Protein AF-A0A3B1CGM9-F1 (afdb_monomer_lite)

Structure (mmCIF, N/CA/C/O backbone):
data_AF-A0A3B1CGM9-F1
#
_entry.id   AF-A0A3B1CGM9-F1
#
loop_
_atom_site.group_PDB
_atom_site.id
_atom_site.type_symbol
_atom_site.label_atom_id
_atom_site.label_alt_id
_atom_site.label_comp_id
_atom_site.label_asym_id
_atom_site.label_entity_id
_atom_site.label_seq_id
_atom_site.pdbx_PDB_ins_code
_atom_site.Cartn_x
_atom_site.Cartn_y
_atom_site.Cartn_z
_atom_site.occupancy
_atom_site.B_iso_or_equiv
_atom_site.auth_seq_id
_atom_site.auth_comp_id
_atom_site.auth_asym_id
_atom_site.auth_atom_id
_atom_site.pdbx_PDB_model_num
ATOM 1 N N . MET A 1 1 ? -14.986 13.097 40.376 1.00 39.94 1 MET A N 1
ATOM 2 C CA . MET A 1 1 ? -14.841 14.500 39.928 1.00 39.94 1 MET A CA 1
ATOM 3 C C . MET A 1 1 ? -15.181 14.550 38.448 1.00 39.94 1 MET A C 1
ATOM 5 O O . MET A 1 1 ? -14.436 13.990 37.654 1.00 39.94 1 MET A O 1
ATOM 9 N N . LEU A 1 2 ? -16.338 15.115 38.105 1.00 38.97 2 LEU A N 1
ATOM 10 C CA . LEU A 1 2 ? -16.778 15.305 36.721 1.00 38.97 2 LEU A CA 1
ATOM 11 C C . LEU A 1 2 ? -16.022 16.515 36.160 1.00 38.97 2 LEU A C 1
ATOM 13 O O . LEU A 1 2 ? -16.148 17.614 36.690 1.00 38.97 2 LEU A O 1
ATOM 17 N N . PHE A 1 3 ? -15.162 16.298 35.165 1.00 50.16 3 PHE A N 1
ATOM 18 C CA . PHE A 1 3 ? -14.436 17.384 34.511 1.00 50.16 3 PHE A CA 1
ATOM 19 C C . PHE A 1 3 ? -15.267 17.923 33.356 1.00 50.16 3 PHE A C 1
ATOM 21 O O . PHE A 1 3 ? -15.632 17.169 32.459 1.00 50.16 3 PHE A O 1
ATOM 28 N N . ASP A 1 4 ? -15.490 19.231 33.366 1.00 50.16 4 ASP A N 1
ATOM 29 C CA . ASP A 1 4 ? -16.194 19.962 32.319 1.00 50.16 4 ASP A CA 1
ATOM 30 C C . ASP A 1 4 ? -15.537 19.709 30.947 1.00 50.16 4 ASP A C 1
ATOM 32 O O . ASP A 1 4 ? -14.326 19.916 30.762 1.00 50.16 4 ASP A O 1
ATOM 36 N N . SER A 1 5 ? -16.294 19.180 29.986 1.00 54.53 5 SER A N 1
ATOM 37 C CA . SER A 1 5 ? -15.789 18.740 28.674 1.00 54.53 5 SER A CA 1
ATOM 38 C C . SER A 1 5 ? -15.317 19.901 27.789 1.00 54.53 5 SER A C 1
ATOM 40 O O . SER A 1 5 ? -14.530 19.675 26.875 1.00 54.53 5 SER A O 1
ATOM 42 N N . ASN A 1 6 ? -15.693 21.141 28.123 1.00 55.81 6 ASN A N 1
ATOM 43 C CA . ASN A 1 6 ? -15.386 22.344 27.341 1.00 55.81 6 ASN A CA 1
ATOM 44 C C . ASN A 1 6 ? -14.205 23.186 27.863 1.00 55.81 6 ASN A C 1
ATOM 46 O O . ASN A 1 6 ? -13.828 24.173 27.233 1.00 55.81 6 ASN A O 1
ATOM 50 N N . ALA A 1 7 ? -13.589 22.827 28.995 1.00 63.84 7 ALA A N 1
ATOM 51 C CA . ALA A 1 7 ? -12.443 23.574 29.516 1.00 63.84 7 ALA A CA 1
ATOM 52 C C . ALA A 1 7 ? -11.139 23.252 28.745 1.00 63.84 7 ALA A C 1
ATOM 54 O O . ALA A 1 7 ? -10.871 22.073 28.480 1.00 63.84 7 ALA A O 1
ATOM 55 N N . PRO A 1 8 ? -10.281 24.253 28.447 1.00 73.19 8 PRO A N 1
ATOM 56 C CA . PRO A 1 8 ? -9.017 24.040 27.743 1.00 73.19 8 PRO A CA 1
ATOM 57 C C . PRO A 1 8 ? -8.134 23.018 28.471 1.00 73.19 8 PRO A C 1
ATOM 59 O O . PRO A 1 8 ? -8.065 22.975 29.704 1.00 73.19 8 PRO A O 1
ATOM 62 N N . MET A 1 9 ? -7.456 22.161 27.705 1.00 81.19 9 MET A N 1
ATOM 63 C CA . MET A 1 9 ? -6.684 21.057 28.271 1.00 81.19 9 MET A CA 1
ATOM 64 C C . MET A 1 9 ? -5.457 21.571 29.036 1.00 81.19 9 MET A C 1
ATOM 66 O O . MET A 1 9 ? -4.540 22.135 28.447 1.00 81.19 9 MET A O 1
ATOM 70 N N . SER A 1 10 ? -5.435 21.353 30.354 1.00 88.06 10 SER A N 1
ATOM 71 C CA . SER A 1 10 ? -4.303 21.689 31.225 1.00 88.06 10 SER A CA 1
ATOM 72 C C . SER A 1 10 ? -3.369 20.493 31.439 1.00 88.06 10 SER A C 1
ATOM 74 O O . SER A 1 10 ? -3.791 19.337 31.357 1.00 88.06 10 SER A O 1
ATOM 76 N N . LEU A 1 11 ? -2.100 20.749 31.787 1.00 84.88 11 LEU A N 1
ATOM 77 C CA . LEU A 1 11 ? -1.109 19.688 32.029 1.00 84.88 11 LEU A CA 1
ATOM 78 C C . LEU A 1 11 ? -1.530 18.743 33.164 1.00 84.88 11 LEU A C 1
ATOM 80 O O . LEU A 1 11 ? -1.375 17.527 33.051 1.00 84.88 11 LEU A O 1
ATOM 84 N N . LYS A 1 12 ? -2.119 19.296 34.233 1.00 86.25 12 LYS A N 1
ATOM 85 C CA . LYS A 1 12 ? -2.656 18.529 35.366 1.00 86.25 12 LYS A CA 1
ATOM 86 C C . LYS A 1 12 ? -3.798 17.609 34.922 1.00 86.25 12 LYS A C 1
ATOM 88 O O . LYS A 1 12 ? -3.801 16.435 35.282 1.00 86.25 12 LYS A O 1
ATOM 93 N N . ARG A 1 13 ? -4.719 18.111 34.087 1.00 87.25 13 ARG A N 1
ATOM 94 C CA . ARG A 1 13 ? -5.826 17.319 33.524 1.00 87.25 13 ARG A CA 1
ATOM 95 C C . ARG A 1 13 ? -5.310 16.217 32.599 1.00 87.25 13 ARG A C 1
ATOM 97 O O . ARG A 1 13 ? -5.739 15.077 32.727 1.00 87.25 13 ARG A O 1
ATOM 104 N N . ALA A 1 14 ? -4.359 16.528 31.720 1.00 88.12 14 ALA A N 1
ATOM 105 C CA . ALA A 1 14 ? -3.775 15.556 30.800 1.00 88.12 14 ALA A CA 1
ATOM 106 C C . ALA A 1 14 ? -3.059 14.409 31.539 1.00 88.12 14 ALA A C 1
ATOM 108 O O . ALA A 1 14 ? -3.243 13.238 31.208 1.00 88.12 14 ALA A O 1
ATOM 109 N N . ARG A 1 15 ? -2.284 14.737 32.581 1.00 89.00 15 ARG A N 1
ATOM 110 C CA . ARG A 1 15 ? -1.614 13.750 33.443 1.00 89.00 15 ARG A CA 1
ATOM 111 C C . ARG A 1 15 ? -2.608 12.874 34.201 1.00 89.00 15 ARG A C 1
ATOM 113 O O . ARG A 1 15 ? -2.437 11.659 34.238 1.00 89.00 15 ARG A O 1
ATOM 120 N N . HIS A 1 16 ? -3.674 13.473 34.728 1.00 90.06 16 HIS A N 1
ATOM 121 C CA . HIS A 1 16 ? -4.741 12.743 35.408 1.00 90.06 16 HIS A CA 1
ATOM 122 C C . HIS A 1 16 ? -5.480 11.784 34.461 1.00 90.06 16 HIS A C 1
ATOM 124 O O . HIS A 1 16 ? -5.701 10.631 34.816 1.00 90.06 16 HIS A O 1
ATOM 130 N N . LEU A 1 17 ? -5.805 12.220 33.236 1.00 88.75 17 LEU A N 1
ATOM 131 C CA . LEU A 1 17 ? -6.457 11.377 32.221 1.00 88.75 17 LEU A CA 1
ATOM 132 C C . LEU A 1 17 ? -5.625 10.146 31.845 1.00 88.75 17 LEU A C 1
ATOM 134 O O . LEU A 1 17 ? -6.179 9.082 31.586 1.00 88.75 17 LEU A O 1
ATOM 138 N N . LEU A 1 18 ? -4.299 10.283 31.826 1.00 88.75 18 LEU A N 1
ATOM 139 C CA . LEU A 1 18 ? -3.384 9.178 31.549 1.00 88.75 18 LEU A CA 1
ATOM 140 C C . LEU A 1 18 ? -2.912 8.440 32.806 1.00 88.75 18 LEU A C 1
ATOM 142 O O . LEU A 1 18 ? -2.122 7.509 32.674 1.00 88.75 18 LEU A O 1
ATOM 146 N N . ALA A 1 19 ? -3.374 8.824 34.000 1.00 89.44 19 ALA A N 1
ATOM 147 C CA . ALA A 1 19 ? -2.908 8.287 35.279 1.00 89.44 19 ALA A CA 1
ATOM 148 C C . ALA A 1 19 ? -1.368 8.249 35.382 1.00 89.44 19 ALA A C 1
ATOM 150 O O . ALA A 1 19 ? -0.767 7.240 35.753 1.00 89.44 19 ALA A O 1
ATOM 151 N N . VAL A 1 20 ? -0.718 9.349 34.991 1.00 89.62 20 VAL A N 1
ATOM 152 C CA . VAL A 1 20 ? 0.742 9.499 35.031 1.00 89.62 20 VAL A CA 1
ATOM 153 C C . VAL A 1 20 ? 1.144 10.626 35.968 1.00 89.62 20 VAL A C 1
ATOM 155 O O . VAL A 1 20 ? 0.539 11.696 35.970 1.00 89.62 20 VAL A O 1
ATOM 158 N N . ASP A 1 21 ? 2.206 10.399 36.733 1.00 88.00 21 ASP A N 1
ATOM 159 C CA . ASP A 1 21 ? 2.811 11.418 37.586 1.00 88.00 21 ASP A CA 1
ATOM 160 C C . ASP A 1 21 ? 3.655 12.416 36.770 1.00 88.00 21 ASP A C 1
ATOM 162 O O . ASP A 1 21 ? 4.097 12.125 35.653 1.00 88.00 21 ASP A O 1
ATOM 166 N N . GLU A 1 22 ? 3.922 13.586 37.344 1.00 82.81 22 GLU A N 1
ATOM 167 C CA . GLU A 1 22 ? 4.750 14.651 36.782 1.00 82.81 22 GLU A CA 1
ATOM 168 C C . GLU A 1 22 ? 6.139 14.175 36.350 1.00 82.81 22 GLU A C 1
ATOM 170 O O . GLU A 1 22 ? 6.625 14.562 35.281 1.00 82.81 22 GLU A O 1
ATOM 175 N N . LYS A 1 23 ? 6.741 13.282 37.139 1.00 84.56 23 LYS A N 1
ATOM 176 C CA . LYS A 1 23 ? 8.087 12.748 36.903 1.00 84.56 23 LYS A CA 1
ATOM 177 C C . LYS A 1 23 ? 8.109 11.500 36.019 1.00 84.56 23 LYS A C 1
ATOM 179 O O . LYS A 1 23 ? 9.186 10.972 35.754 1.00 84.56 23 LYS A O 1
ATOM 184 N N . SER A 1 24 ? 6.956 11.038 35.533 1.00 84.69 24 SER A N 1
ATOM 185 C CA . SER A 1 24 ? 6.862 9.813 34.730 1.00 84.69 24 SER A CA 1
ATOM 186 C C . SER A 1 24 ? 7.733 9.885 33.482 1.00 84.69 24 SER A C 1
ATOM 188 O O . SER A 1 24 ? 7.704 10.882 32.755 1.00 84.69 24 SER A O 1
ATOM 190 N N . ASP A 1 25 ? 8.469 8.816 33.187 1.00 86.56 25 ASP A N 1
ATOM 191 C CA . ASP A 1 25 ? 9.251 8.723 31.957 1.00 86.56 25 ASP A CA 1
ATOM 192 C C . ASP A 1 25 ? 8.346 8.627 30.711 1.00 86.56 25 ASP A C 1
ATOM 194 O O . ASP A 1 25 ? 7.179 8.239 30.777 1.00 86.56 25 ASP A O 1
ATOM 198 N N . ILE A 1 26 ? 8.878 9.003 29.548 1.00 81.50 26 ILE A N 1
ATOM 199 C CA . ILE A 1 26 ? 8.177 8.979 28.260 1.00 81.50 26 ILE A CA 1
ATOM 200 C C . ILE A 1 26 ? 7.655 7.577 27.943 1.00 81.50 26 ILE A C 1
ATOM 202 O O . ILE A 1 26 ? 6.556 7.444 27.399 1.00 81.50 26 ILE A O 1
ATOM 206 N N . ASP A 1 27 ? 8.412 6.534 28.274 1.00 76.38 27 ASP A N 1
ATOM 207 C CA . ASP A 1 27 ? 7.991 5.165 27.994 1.00 76.38 27 ASP A CA 1
ATOM 208 C C . ASP A 1 27 ? 6.846 4.718 28.908 1.00 76.38 27 ASP A C 1
ATOM 210 O O . ASP A 1 27 ? 5.905 4.081 28.428 1.00 76.38 27 ASP A O 1
ATOM 214 N N . PHE A 1 28 ? 6.828 5.179 30.162 1.00 85.44 28 PHE A N 1
ATOM 215 C CA . PHE A 1 28 ? 5.681 5.005 31.053 1.00 85.44 28 PHE A CA 1
ATOM 216 C C . PHE A 1 28 ? 4.446 5.756 30.532 1.00 85.44 28 PHE A C 1
ATOM 218 O O . PHE A 1 28 ? 3.362 5.185 30.448 1.00 85.44 28 PHE A O 1
ATOM 225 N N . ILE A 1 29 ? 4.614 6.997 30.059 1.00 83.62 29 ILE A N 1
ATOM 226 C CA . ILE A 1 29 ? 3.523 7.788 29.464 1.00 83.62 29 ILE A CA 1
ATOM 227 C C . ILE A 1 29 ? 2.927 7.084 28.237 1.00 83.62 29 ILE A C 1
ATOM 229 O O . ILE A 1 29 ? 1.706 7.005 28.093 1.00 83.62 29 ILE A O 1
ATOM 233 N N . LYS A 1 30 ? 3.768 6.520 27.362 1.00 85.56 30 LYS A N 1
ATOM 234 C CA . LYS A 1 30 ? 3.309 5.713 26.219 1.00 85.56 30 LYS A CA 1
ATOM 235 C C . LYS A 1 30 ? 2.575 4.455 26.666 1.00 85.56 30 LYS A C 1
ATOM 237 O O . LYS A 1 30 ? 1.592 4.077 26.032 1.00 85.56 30 LYS A O 1
ATOM 242 N N . GLN A 1 31 ? 3.066 3.779 27.702 1.00 81.00 31 GLN A N 1
ATOM 243 C CA . GLN A 1 31 ? 2.444 2.564 28.213 1.00 81.00 31 GLN A CA 1
ATOM 244 C C . GLN A 1 31 ? 1.056 2.857 28.786 1.00 81.00 31 GLN A C 1
ATOM 246 O O . GLN A 1 31 ? 0.103 2.160 28.435 1.00 81.00 31 GLN A O 1
ATOM 251 N N . SER A 1 32 ? 0.921 3.912 29.589 1.00 88.31 32 SER A N 1
ATOM 252 C CA . SER A 1 32 ? -0.367 4.343 30.133 1.00 88.31 32 SER A CA 1
ATOM 253 C C . SER A 1 32 ? -1.334 4.786 29.039 1.00 88.31 32 SER A C 1
ATOM 255 O O . SER A 1 32 ? -2.484 4.353 29.039 1.00 88.31 32 SER A O 1
ATOM 257 N N . TYR A 1 33 ? -0.855 5.528 28.033 1.00 90.69 33 TYR A N 1
ATOM 258 C CA . TYR A 1 33 ? -1.647 5.844 26.843 1.00 90.69 33 TYR A CA 1
ATOM 259 C C . TYR A 1 33 ? -2.158 4.583 26.142 1.00 90.69 33 TYR A C 1
ATOM 261 O O . TYR A 1 33 ? -3.346 4.487 25.871 1.00 90.69 33 TYR A O 1
ATOM 269 N N . ARG A 1 34 ? -1.306 3.580 25.894 1.00 86.75 34 ARG A N 1
ATOM 270 C CA . ARG A 1 34 ? -1.734 2.328 25.241 1.00 86.75 34 ARG A CA 1
ATOM 271 C C . ARG A 1 34 ? -2.781 1.574 26.058 1.00 86.75 34 ARG A C 1
ATOM 273 O O . ARG A 1 34 ? -3.695 1.001 25.473 1.00 86.75 34 ARG A O 1
ATOM 280 N N . ARG A 1 35 ? -2.651 1.563 27.390 1.00 84.88 35 ARG A N 1
ATOM 281 C CA . ARG A 1 35 ? -3.635 0.943 28.292 1.00 84.88 35 ARG A CA 1
ATOM 282 C C . ARG A 1 35 ? -4.983 1.659 28.209 1.00 84.88 35 ARG A C 1
ATOM 284 O O . ARG A 1 35 ? -5.990 1.001 27.978 1.00 84.88 35 ARG A O 1
ATOM 291 N N . ALA A 1 36 ? -4.983 2.986 28.322 1.00 85.50 36 ALA A N 1
ATOM 292 C CA . ALA A 1 36 ? -6.194 3.797 28.250 1.00 85.50 36 ALA A CA 1
ATOM 293 C C . ALA A 1 36 ? -6.838 3.737 26.852 1.00 85.50 36 ALA A C 1
ATOM 295 O O . ALA A 1 36 ? -8.027 3.471 26.725 1.00 85.50 36 ALA A O 1
ATOM 296 N N . ALA A 1 37 ? -6.041 3.866 25.791 1.00 86.38 37 ALA A N 1
ATOM 297 C CA . ALA A 1 37 ? -6.500 3.774 24.409 1.00 86.38 37 ALA A CA 1
ATOM 298 C C . ALA A 1 37 ? -7.134 2.416 24.092 1.00 86.38 37 ALA A C 1
ATOM 300 O O . ALA A 1 37 ? -8.099 2.377 23.346 1.00 86.38 37 ALA A O 1
ATOM 301 N N . LYS A 1 38 ? -6.628 1.313 24.663 1.00 82.94 38 LYS A N 1
ATOM 302 C CA . LYS A 1 38 ? -7.235 -0.018 24.508 1.00 82.94 38 LYS A CA 1
ATOM 303 C C . LYS A 1 38 ? -8.582 -0.131 25.230 1.00 82.94 38 LYS A C 1
ATOM 305 O O . LYS A 1 38 ? -9.453 -0.842 24.745 1.00 82.94 38 LYS A O 1
ATOM 310 N N . LEU A 1 39 ? -8.727 0.532 26.377 1.00 81.31 39 LEU A N 1
ATOM 311 C CA . LEU A 1 39 ? -9.930 0.466 27.207 1.00 81.31 39 LEU A CA 1
ATOM 312 C C . LEU A 1 39 ? -11.097 1.245 26.591 1.00 81.31 39 LEU A C 1
ATOM 314 O O . LEU A 1 39 ? -12.205 0.726 26.537 1.00 81.31 39 LEU A O 1
ATOM 318 N N . TYR A 1 40 ? -10.817 2.454 26.102 1.00 84.44 40 TYR A N 1
ATOM 319 C CA . TYR A 1 40 ? -11.825 3.375 25.572 1.00 84.44 40 TYR A CA 1
ATOM 320 C C . TYR A 1 40 ? -11.885 3.393 24.040 1.00 84.44 40 TYR A C 1
ATOM 322 O O . TYR A 1 40 ? -12.555 4.248 23.472 1.00 84.44 40 TYR A O 1
ATOM 330 N N . HIS A 1 41 ? -11.171 2.493 23.349 1.00 83.50 41 HIS A N 1
ATOM 331 C CA . HIS A 1 41 ? -11.193 2.448 21.883 1.00 83.50 41 HIS A CA 1
ATOM 332 C C . HIS A 1 41 ? -12.644 2.328 21.384 1.00 83.50 41 HIS A C 1
ATOM 334 O O . HIS A 1 41 ? -13.373 1.494 21.926 1.00 83.50 41 HIS A O 1
ATOM 340 N N . PRO A 1 42 ? -13.050 3.056 20.326 1.00 77.88 42 PRO A N 1
ATOM 341 C CA . PRO A 1 42 ? -14.405 2.956 19.766 1.00 77.88 42 PRO A CA 1
ATOM 342 C C . PRO A 1 42 ? -14.776 1.536 19.297 1.00 77.88 42 PRO A C 1
ATOM 344 O O . PRO A 1 42 ? -15.944 1.189 19.192 1.00 77.88 42 PRO A O 1
ATOM 347 N N . ASP A 1 43 ? -13.765 0.697 19.056 1.00 73.44 43 ASP A N 1
ATOM 348 C CA . ASP A 1 43 ? -13.918 -0.711 18.662 1.00 73.44 43 ASP A CA 1
ATOM 349 C C . ASP A 1 43 ? -13.527 -1.700 19.784 1.00 73.44 43 ASP A C 1
ATOM 351 O O . ASP A 1 43 ? -13.192 -2.857 19.511 1.00 73.44 43 ASP A O 1
ATOM 355 N N . ALA A 1 44 ? -13.463 -1.254 21.044 1.00 76.00 44 ALA A N 1
ATOM 356 C CA . ALA A 1 44 ? -13.089 -2.121 22.158 1.00 76.00 44 ALA A CA 1
ATOM 357 C C . ALA A 1 44 ? -14.208 -3.145 22.455 1.00 76.00 44 ALA A C 1
ATOM 359 O O . ALA A 1 44 ? -15.352 -2.754 22.683 1.00 76.00 44 ALA A O 1
ATOM 360 N N . PRO A 1 45 ? -13.897 -4.454 22.547 1.00 59.84 45 PRO A N 1
ATOM 361 C CA . PRO A 1 45 ? -14.894 -5.495 22.824 1.00 59.84 45 PRO A CA 1
ATOM 362 C C . PRO A 1 45 ? -15.426 -5.465 24.269 1.00 59.84 45 PRO A C 1
ATOM 364 O O . PRO A 1 45 ? -16.338 -6.209 24.604 1.00 59.84 45 PRO A O 1
ATOM 367 N N . SER A 1 46 ? -14.851 -4.631 25.140 1.00 59.78 46 SER A N 1
ATOM 368 C CA . SER A 1 46 ? -15.141 -4.566 26.576 1.00 59.78 46 SER A CA 1
ATOM 369 C C . SER A 1 46 ? -16.386 -3.751 26.948 1.00 59.78 46 SER A C 1
ATOM 371 O O . SER A 1 46 ? -16.624 -3.557 28.135 1.00 59.78 46 SER A O 1
ATOM 373 N N . GLY A 1 47 ? -17.150 -3.222 25.983 1.00 57.28 47 GLY A N 1
ATOM 374 C CA . GLY A 1 47 ? -18.375 -2.443 26.248 1.00 57.28 47 GLY A CA 1
ATOM 375 C C . GLY A 1 47 ? -18.153 -1.068 26.903 1.00 57.28 47 GLY A C 1
ATOM 376 O O . GLY A 1 47 ? -19.099 -0.312 27.068 1.00 57.28 47 GLY A O 1
ATOM 377 N N . LEU A 1 48 ? -16.902 -0.719 27.221 1.00 60.56 48 LEU A N 1
ATOM 378 C CA . LEU A 1 48 ? -16.450 0.584 27.735 1.00 60.56 48 LEU A CA 1
ATOM 379 C C . LEU A 1 48 ? -15.993 1.529 26.606 1.00 60.56 48 LEU A C 1
ATOM 381 O O . LEU A 1 48 ? -15.188 2.433 26.826 1.00 60.56 48 LEU A O 1
ATOM 385 N N . SER A 1 49 ? -16.463 1.275 25.382 1.00 70.00 49 SER A N 1
ATOM 386 C CA . SER A 1 49 ? -16.181 2.104 24.213 1.00 70.00 49 SER A CA 1
ATOM 387 C C . SER A 1 49 ? -16.792 3.488 24.417 1.00 70.00 49 SER A C 1
ATOM 389 O O . SER A 1 49 ? -18.011 3.643 24.377 1.00 70.00 49 SER A O 1
ATOM 391 N N . ASP A 1 50 ? -15.934 4.487 24.592 1.00 79.62 50 ASP A N 1
ATOM 392 C CA . ASP A 1 50 ? -16.314 5.888 24.727 1.00 79.62 50 ASP A CA 1
ATOM 393 C C . ASP A 1 50 ? -15.436 6.716 23.768 1.00 79.62 50 ASP A C 1
ATOM 395 O O . ASP A 1 50 ? -14.274 7.012 24.080 1.00 79.62 50 ASP A O 1
ATOM 399 N N . PRO A 1 51 ? -15.954 7.051 22.569 1.00 76.81 51 PRO A N 1
ATOM 400 C CA . PRO A 1 51 ? -15.222 7.813 21.559 1.00 76.81 51 PRO A CA 1
ATOM 401 C C . PRO A 1 51 ? -14.750 9.186 22.055 1.00 76.81 51 PRO A C 1
ATOM 403 O O . PRO A 1 51 ? -13.665 9.639 21.676 1.00 76.81 51 PRO A O 1
ATOM 406 N N . ASP A 1 52 ? -15.524 9.836 22.925 1.00 81.31 52 ASP A N 1
ATOM 407 C CA . ASP A 1 52 ? -15.186 11.150 23.468 1.00 81.31 52 ASP A CA 1
ATOM 408 C C . ASP A 1 52 ? -14.046 11.027 24.477 1.00 81.31 52 ASP A C 1
ATOM 410 O O . ASP A 1 52 ? -13.068 11.783 24.437 1.00 81.31 52 ASP A O 1
ATOM 414 N N . MET A 1 53 ? -14.097 10.005 25.332 1.00 83.50 53 MET A N 1
ATOM 415 C CA . MET A 1 53 ? -13.006 9.696 26.251 1.00 83.50 53 MET A CA 1
ATOM 416 C C . MET A 1 53 ? -11.731 9.284 25.508 1.00 83.50 53 MET A C 1
ATOM 418 O O . MET A 1 53 ? -10.631 9.705 25.882 1.00 83.50 53 MET A O 1
ATOM 422 N N . PHE A 1 54 ? -11.852 8.536 24.410 1.00 86.38 54 PHE A N 1
ATOM 423 C CA . PHE A 1 54 ? -10.721 8.208 23.545 1.00 86.38 54 PHE A CA 1
ATOM 424 C C . PHE A 1 54 ? -10.057 9.466 22.971 1.00 86.38 54 PHE A C 1
ATOM 426 O O . PHE A 1 54 ? -8.836 9.625 23.066 1.00 86.38 54 PHE A O 1
ATOM 433 N N . ASN A 1 55 ? -10.849 10.402 22.445 1.00 83.06 55 ASN A N 1
ATOM 434 C CA . ASN A 1 55 ? -10.343 11.678 21.941 1.00 83.06 55 ASN A CA 1
ATOM 435 C C . ASN A 1 55 ? -9.664 12.501 23.048 1.00 83.06 55 ASN A C 1
ATOM 437 O O . ASN A 1 55 ? -8.590 13.074 22.827 1.00 83.06 55 ASN A O 1
ATOM 441 N N . ASN A 1 56 ? -10.218 12.498 24.262 1.00 85.50 56 ASN A N 1
ATOM 442 C CA . ASN A 1 56 ? -9.610 13.143 25.426 1.00 85.50 56 ASN A CA 1
ATOM 443 C C . ASN A 1 56 ? -8.249 12.526 25.790 1.00 85.50 56 ASN A C 1
ATOM 445 O O . ASN A 1 56 ? -7.296 13.256 26.071 1.00 85.50 56 ASN A O 1
ATOM 449 N N . ILE A 1 57 ? -8.121 11.199 25.722 1.00 87.81 57 ILE A N 1
ATOM 450 C CA . ILE A 1 57 ? -6.872 10.462 25.973 1.00 87.81 57 ILE A CA 1
ATOM 451 C C . ILE A 1 57 ? -5.807 10.785 24.920 1.00 87.81 57 ILE A C 1
ATOM 453 O O . ILE A 1 57 ? -4.647 11.033 25.263 1.00 87.81 57 ILE A O 1
ATOM 457 N N . VAL A 1 58 ? -6.189 10.819 23.641 1.00 86.94 58 VAL A N 1
ATOM 458 C CA . VAL A 1 58 ? -5.289 11.190 22.536 1.00 86.94 58 VAL A CA 1
ATOM 459 C C . VAL A 1 58 ? -4.812 12.635 22.694 1.00 86.94 58 VAL A C 1
ATOM 461 O O . VAL A 1 58 ? -3.616 12.917 22.564 1.00 86.94 58 VAL A O 1
ATOM 464 N N . THR A 1 59 ? -5.724 13.548 23.027 1.00 85.12 59 THR A N 1
ATOM 465 C CA . THR A 1 59 ? -5.404 14.965 23.245 1.00 85.12 59 THR A CA 1
ATOM 466 C C . THR A 1 59 ? -4.457 15.133 24.435 1.00 85.12 59 THR A C 1
ATOM 468 O O . THR A 1 59 ? -3.432 15.806 24.309 1.00 85.12 59 THR A O 1
ATOM 471 N N . ALA A 1 60 ? -4.718 14.437 25.546 1.00 87.69 60 ALA A N 1
ATOM 472 C CA . ALA A 1 60 ? -3.873 14.448 26.737 1.00 87.69 60 ALA A CA 1
ATOM 473 C C . ALA A 1 60 ? -2.450 13.952 26.446 1.00 87.69 60 ALA A C 1
ATOM 475 O O . ALA A 1 60 ? -1.470 14.588 26.840 1.00 87.69 60 ALA A O 1
ATOM 476 N N . TYR A 1 61 ? -2.322 12.853 25.702 1.00 88.69 61 TYR A N 1
ATOM 477 C CA . TYR A 1 61 ? -1.025 12.304 25.309 1.00 88.69 61 TYR A CA 1
ATOM 478 C C . TYR A 1 61 ? -0.201 13.297 24.483 1.00 88.69 61 TYR A C 1
ATOM 480 O O . TYR A 1 61 ? 0.967 13.559 24.790 1.00 88.69 61 TYR A O 1
ATOM 488 N N . ASN A 1 62 ? -0.820 13.897 23.465 1.00 87.44 62 ASN A N 1
ATOM 489 C CA . ASN A 1 62 ? -0.161 14.880 22.610 1.00 87.44 62 ASN A CA 1
ATOM 490 C C . ASN A 1 62 ? 0.241 16.137 23.390 1.00 87.44 62 ASN A C 1
ATOM 492 O O . ASN A 1 62 ? 1.335 16.666 23.175 1.00 87.44 62 ASN A O 1
ATOM 496 N N . PHE A 1 63 ? -0.604 16.581 24.323 1.00 88.44 63 PHE A N 1
ATOM 497 C CA . PHE A 1 63 ? -0.334 17.727 25.184 1.00 88.44 63 PHE A CA 1
ATOM 498 C C . PHE A 1 63 ? 0.899 17.496 26.073 1.00 88.44 63 PHE A C 1
ATOM 500 O O . PHE A 1 63 ? 1.823 18.310 26.060 1.00 88.44 63 PHE A O 1
ATOM 507 N N . ILE A 1 64 ? 0.985 16.349 26.763 1.00 86.81 64 ILE A N 1
ATOM 508 C CA . ILE A 1 64 ? 2.142 16.008 27.615 1.00 86.81 64 ILE A CA 1
ATOM 509 C C . ILE A 1 64 ? 3.434 15.913 26.796 1.00 86.81 64 ILE A C 1
ATOM 511 O O . ILE A 1 64 ? 4.484 16.391 27.230 1.00 86.81 64 ILE A O 1
ATOM 515 N N . LEU A 1 65 ? 3.382 15.307 25.605 1.00 85.19 65 LEU A N 1
ATOM 516 C CA . LEU A 1 65 ? 4.556 15.217 24.735 1.00 85.19 65 LEU A CA 1
ATOM 517 C C . LEU A 1 65 ? 5.021 16.583 24.233 1.00 85.19 65 LEU A C 1
ATOM 519 O O . LEU A 1 65 ? 6.225 16.784 24.067 1.00 85.19 65 LEU A O 1
ATOM 523 N N . LYS A 1 66 ? 4.088 17.498 23.955 1.00 83.62 66 LYS A N 1
ATOM 524 C CA . LYS A 1 66 ? 4.408 18.864 23.542 1.00 83.62 66 LYS A CA 1
ATOM 525 C C . LYS A 1 66 ? 5.064 19.621 24.694 1.00 83.62 66 LYS A C 1
ATOM 527 O O . LYS A 1 66 ? 6.158 20.131 24.503 1.00 83.62 66 LYS A O 1
ATOM 532 N N . GLU A 1 67 ? 4.479 19.591 25.889 1.00 82.44 67 GLU A N 1
ATOM 533 C CA . GLU A 1 67 ? 5.041 20.234 27.086 1.00 82.44 67 GLU A CA 1
ATOM 534 C C . GLU A 1 67 ? 6.441 19.718 27.435 1.00 82.44 67 GLU A C 1
ATOM 536 O O . GLU A 1 67 ? 7.364 20.506 27.629 1.00 82.44 67 GLU A O 1
ATOM 541 N N . LYS A 1 68 ? 6.671 18.398 27.396 1.00 76.44 68 LYS A N 1
ATOM 542 C CA . LYS A 1 68 ? 8.018 17.840 27.618 1.00 76.44 68 LYS A CA 1
ATOM 543 C C . LYS A 1 68 ? 9.044 18.250 26.556 1.00 76.44 68 LYS A C 1
ATOM 545 O O . LYS A 1 68 ? 10.238 18.259 26.846 1.00 76.44 68 LYS A O 1
ATOM 550 N N . LYS A 1 69 ? 8.608 18.569 25.333 1.00 72.75 69 LYS A N 1
ATOM 551 C CA . LYS A 1 69 ? 9.481 19.106 24.276 1.00 72.75 69 LYS A CA 1
ATOM 552 C C . LYS A 1 69 ? 9.750 20.602 24.460 1.00 72.75 69 LYS A C 1
ATOM 554 O O . LYS A 1 69 ? 10.848 21.041 24.134 1.00 72.75 69 LYS A O 1
ATOM 559 N N . SER A 1 70 ? 8.780 21.356 24.977 1.00 66.50 70 SER A N 1
ATOM 560 C CA . SER A 1 70 ? 8.871 22.802 25.225 1.00 66.50 70 SER A CA 1
ATOM 561 C C . SER A 1 70 ? 9.653 23.148 26.501 1.00 66.50 70 SER A C 1
ATOM 563 O O . SER A 1 70 ? 10.372 24.141 26.528 1.00 66.50 70 SER A O 1
ATOM 565 N N . GLY A 1 71 ? 9.558 22.322 27.548 1.00 56.19 71 GLY A N 1
ATOM 566 C CA . GLY A 1 71 ? 10.104 22.574 28.890 1.00 56.19 71 GLY A CA 1
ATOM 567 C C . GLY A 1 71 ? 11.610 22.345 29.078 1.00 56.19 71 GLY A C 1
ATOM 568 O O . GLY A 1 71 ? 12.033 21.986 30.172 1.00 56.19 71 GLY A O 1
ATOM 569 N N . GLY A 1 72 ? 12.435 22.488 28.034 1.00 45.31 72 GLY A N 1
ATOM 570 C CA . GLY A 1 72 ? 13.906 22.549 28.140 1.00 45.31 72 GLY A CA 1
ATOM 571 C C . GLY A 1 72 ? 14.654 21.278 28.589 1.00 45.31 72 GLY A C 1
ATOM 572 O O . GLY A 1 72 ? 15.864 21.183 28.392 1.00 45.31 72 GLY A O 1
ATOM 573 N N . ALA A 1 73 ? 13.975 20.254 29.108 1.00 41.16 73 ALA A N 1
ATOM 574 C CA . ALA A 1 73 ? 14.590 19.045 29.667 1.00 41.16 73 ALA A CA 1
ATOM 575 C C . ALA A 1 73 ? 14.881 17.935 28.631 1.00 41.16 73 ALA A C 1
ATOM 577 O O . ALA A 1 73 ? 14.914 16.752 28.967 1.00 41.16 73 ALA A O 1
ATOM 578 N N . LEU A 1 74 ? 15.091 18.298 27.359 1.00 43.19 74 LEU A N 1
ATOM 579 C CA . LEU A 1 74 ? 15.467 17.357 26.294 1.00 43.19 74 LEU A CA 1
ATOM 580 C C . LEU A 1 74 ? 16.666 17.821 25.448 1.00 43.19 74 LEU A C 1
ATOM 582 O O . LEU A 1 74 ? 16.871 17.329 24.339 1.00 43.19 74 LEU A O 1
ATOM 586 N N . SER A 1 75 ? 17.520 18.699 25.992 1.00 35.88 75 SER A N 1
ATOM 587 C CA . SER A 1 75 ? 18.885 18.904 25.471 1.00 35.88 75 SER A CA 1
ATOM 588 C C . SER A 1 75 ? 19.825 17.723 25.786 1.00 35.88 75 SER A C 1
ATOM 590 O O . SER A 1 75 ? 20.881 17.585 25.172 1.00 35.88 75 SER A O 1
ATOM 592 N N . SER A 1 76 ? 19.416 16.805 26.670 1.00 38.44 76 SER A N 1
ATOM 593 C CA . SER A 1 76 ? 20.186 15.629 27.099 1.00 38.44 76 SER A CA 1
ATOM 594 C C . SER A 1 76 ? 19.897 14.342 26.307 1.00 38.44 76 SER A C 1
ATOM 596 O O . SER A 1 76 ? 20.607 13.353 26.463 1.00 38.44 76 SER A O 1
ATOM 598 N N . PHE A 1 77 ? 18.942 14.333 25.369 1.00 39.25 77 PHE A N 1
ATOM 599 C CA . PHE A 1 77 ? 18.645 13.137 24.556 1.00 39.25 77 PHE A CA 1
ATOM 600 C C . PHE A 1 77 ? 19.552 12.961 23.324 1.00 39.25 77 PHE A C 1
ATOM 602 O O . PHE A 1 77 ? 19.392 12.008 22.558 1.00 39.25 77 PHE A O 1
ATOM 609 N N . ARG A 1 78 ? 20.551 13.839 23.142 1.00 36.03 78 ARG A N 1
ATOM 610 C CA . ARG A 1 78 ? 21.603 13.680 22.120 1.00 36.03 78 ARG A CA 1
ATOM 611 C C . ARG A 1 78 ? 22.917 13.094 22.661 1.00 36.03 78 ARG A C 1
ATOM 613 O O . ARG A 1 78 ? 23.814 12.842 21.863 1.00 36.03 78 ARG A O 1
ATOM 620 N N . SER A 1 79 ? 23.029 12.810 23.965 1.00 34.16 79 SER A N 1
ATOM 621 C CA . SER A 1 79 ? 24.254 12.271 24.589 1.00 34.16 79 SER A CA 1
ATOM 622 C C . SER A 1 79 ? 24.191 10.786 24.996 1.00 34.16 79 SER A C 1
ATOM 624 O O . SER A 1 79 ? 25.220 10.221 25.354 1.00 34.16 79 SER A O 1
ATOM 626 N N . GLY A 1 80 ? 23.043 10.106 24.869 1.00 31.52 80 GLY A N 1
ATOM 627 C CA . GLY A 1 80 ? 22.878 8.704 25.307 1.00 31.52 80 GLY A CA 1
ATOM 628 C C . GLY A 1 80 ? 23.155 7.605 24.266 1.00 31.52 80 GLY A C 1
ATOM 629 O O . GLY A 1 80 ? 23.420 6.470 24.640 1.00 31.52 80 GLY A O 1
ATOM 630 N N . LEU A 1 81 ? 23.148 7.913 22.961 1.00 37.44 81 LEU A N 1
ATOM 631 C CA . LEU A 1 81 ? 23.421 6.935 21.883 1.00 37.44 81 LEU A CA 1
ATOM 632 C C . LEU A 1 81 ? 24.824 7.071 21.256 1.00 37.44 81 LEU A C 1
ATOM 634 O O . LEU A 1 81 ? 25.126 6.441 20.243 1.00 37.44 81 LEU A O 1
ATOM 638 N N . ALA A 1 82 ? 25.695 7.876 21.869 1.00 34.22 82 ALA A N 1
ATOM 639 C CA . ALA A 1 82 ? 27.038 8.201 21.385 1.00 34.22 82 ALA A CA 1
ATOM 640 C C . ALA A 1 82 ? 28.162 7.707 22.319 1.00 34.22 82 ALA A C 1
ATOM 642 O O . ALA A 1 82 ? 29.217 8.330 22.389 1.00 34.22 82 ALA A O 1
ATOM 643 N N . ARG A 1 83 ? 27.970 6.580 23.023 1.00 34.91 83 ARG A N 1
ATOM 644 C CA . ARG A 1 83 ? 29.002 5.985 23.900 1.00 34.91 83 ARG A CA 1
ATOM 645 C C . ARG A 1 83 ? 29.623 4.679 23.393 1.00 34.91 83 ARG A C 1
ATOM 647 O O . ARG A 1 83 ? 30.216 3.963 24.180 1.00 34.91 83 ARG A O 1
ATOM 654 N N . ASN A 1 84 ? 29.539 4.397 22.087 1.00 35.97 84 ASN A N 1
ATOM 655 C CA . ASN A 1 84 ? 30.274 3.283 21.458 1.00 35.97 84 ASN A CA 1
ATOM 656 C C . ASN A 1 84 ? 30.836 3.586 20.055 1.00 35.97 84 ASN A C 1
ATOM 658 O O . ASN A 1 84 ? 30.949 2.698 19.215 1.00 35.97 84 ASN A O 1
ATOM 662 N N . ARG A 1 85 ? 31.215 4.842 19.781 1.00 35.91 85 ARG A N 1
ATOM 663 C CA . ARG A 1 85 ? 32.106 5.182 18.655 1.00 35.91 85 ARG A CA 1
ATOM 664 C C . ARG A 1 85 ? 33.009 6.355 19.021 1.00 35.91 85 ARG A C 1
ATOM 666 O O . ARG A 1 85 ? 32.755 7.497 18.650 1.00 35.91 85 ARG A O 1
ATOM 673 N N . SER A 1 86 ? 34.081 6.067 19.748 1.00 30.08 86 SER A N 1
ATOM 674 C CA . SER A 1 86 ? 35.245 6.943 19.776 1.00 30.08 86 SER A CA 1
ATOM 675 C C . SER A 1 86 ? 35.998 6.793 18.450 1.00 30.08 86 SER A C 1
ATOM 677 O O . SER A 1 86 ? 36.532 5.734 18.137 1.00 30.08 86 SER A O 1
ATOM 679 N N . LYS A 1 87 ? 35.994 7.858 17.644 1.00 32.62 87 LYS A N 1
ATOM 680 C CA . LYS A 1 87 ? 37.175 8.499 17.028 1.00 32.62 87 LYS A CA 1
ATOM 681 C C . LYS A 1 87 ? 36.760 9.341 15.811 1.00 32.62 87 LYS A C 1
ATOM 683 O O . LYS A 1 87 ? 36.067 8.869 14.918 1.00 32.62 87 LYS A O 1
ATOM 688 N N . LYS A 1 88 ? 37.299 10.567 15.802 1.00 33.94 88 LYS A N 1
ATOM 689 C CA . LYS A 1 88 ? 37.341 11.590 14.734 1.00 33.94 88 LYS A CA 1
ATOM 690 C C . LYS A 1 88 ? 36.125 12.514 14.564 1.00 33.94 88 LYS A C 1
ATOM 692 O O . LYS A 1 88 ? 35.370 12.478 13.605 1.00 33.94 88 LYS A O 1
ATOM 697 N N . GLN A 1 89 ? 36.024 13.394 15.557 1.00 30.92 89 GLN A N 1
ATOM 698 C CA . GLN A 1 89 ? 35.935 14.860 15.454 1.00 30.92 89 GLN A CA 1
ATOM 699 C C . GLN A 1 89 ? 36.333 15.486 14.094 1.00 30.92 89 GLN A C 1
ATOM 701 O O . GLN A 1 89 ? 37.451 15.257 13.646 1.00 30.92 89 GLN A O 1
ATOM 706 N N . THR A 1 90 ? 35.470 16.363 13.558 1.00 30.00 90 THR A N 1
ATOM 707 C CA . THR A 1 90 ? 35.722 17.777 13.149 1.00 30.00 90 THR A CA 1
ATOM 708 C C . THR A 1 90 ? 34.373 18.390 12.717 1.00 30.00 90 THR A C 1
ATOM 710 O O . THR A 1 90 ? 33.697 17.861 11.849 1.00 30.00 90 THR A O 1
ATOM 713 N N . LYS A 1 91 ? 33.756 19.261 13.529 1.00 28.77 91 LYS A N 1
ATOM 714 C CA . LYS A 1 91 ? 33.852 20.740 13.612 1.00 28.77 91 LYS A CA 1
ATOM 715 C C . LYS A 1 91 ? 33.171 21.519 12.461 1.00 28.77 91 LYS A C 1
ATOM 717 O O . LYS A 1 91 ? 33.560 21.380 11.311 1.00 28.77 91 LYS A O 1
ATOM 722 N N . ARG A 1 92 ? 32.312 22.462 12.904 1.00 28.45 92 ARG A N 1
ATOM 723 C CA . ARG A 1 92 ? 31.663 23.630 12.249 1.00 28.45 92 ARG A CA 1
ATOM 724 C C . ARG A 1 92 ? 30.324 23.380 11.543 1.00 28.45 92 ARG A C 1
ATOM 726 O O . ARG A 1 92 ? 30.196 22.414 10.815 1.00 28.45 92 ARG A O 1
ATOM 733 N N . SER A 1 93 ? 29.314 24.249 11.578 1.00 25.72 93 SER A N 1
ATOM 734 C CA . SER A 1 93 ? 28.701 25.184 12.550 1.00 25.72 93 SER A CA 1
ATOM 735 C C . SER A 1 93 ? 27.703 26.019 11.733 1.00 25.72 93 SER A C 1
ATOM 737 O O . SER A 1 93 ? 28.106 26.588 10.728 1.00 25.72 93 SER A O 1
ATOM 739 N N . TRP A 1 94 ? 26.451 26.086 12.191 1.00 24.00 94 TRP A N 1
ATOM 740 C CA . TRP A 1 94 ? 25.444 27.145 12.000 1.00 24.00 94 TRP A CA 1
ATOM 741 C C . TRP A 1 94 ? 25.292 27.862 10.642 1.00 24.00 94 TRP A C 1
ATOM 743 O O . TRP A 1 94 ? 26.100 28.711 10.283 1.00 24.00 94 TRP A O 1
ATOM 753 N N . ARG A 1 95 ? 24.104 27.708 10.035 1.00 24.91 95 ARG A N 1
ATOM 754 C CA . ARG A 1 95 ? 23.247 28.850 9.661 1.00 24.91 95 ARG A CA 1
ATOM 755 C C . ARG A 1 95 ? 21.769 28.460 9.681 1.00 24.91 95 ARG A C 1
ATOM 757 O O . ARG A 1 95 ? 21.403 27.330 9.375 1.00 24.91 95 ARG A O 1
ATOM 764 N N . ALA A 1 96 ? 20.975 29.413 10.146 1.00 27.80 96 ALA A N 1
ATOM 765 C CA . ALA A 1 96 ? 19.576 29.308 10.510 1.00 27.80 96 ALA A CA 1
ATOM 766 C C . ALA A 1 96 ? 18.641 29.829 9.404 1.00 27.80 96 ALA A C 1
ATOM 768 O O . ALA A 1 96 ? 19.080 30.516 8.484 1.00 27.80 96 ALA A O 1
ATOM 769 N N . ASN A 1 97 ? 17.352 29.579 9.648 1.00 26.30 97 ASN A N 1
ATOM 770 C CA . ASN A 1 97 ? 16.149 30.278 9.180 1.00 26.30 97 ASN A CA 1
ATOM 771 C C . ASN A 1 97 ? 15.432 29.739 7.937 1.00 26.30 97 ASN A C 1
ATOM 773 O O . ASN A 1 97 ? 15.983 29.624 6.850 1.00 26.30 97 ASN A O 1
ATOM 777 N N . GLY A 1 98 ? 14.137 29.478 8.142 1.00 22.98 98 GLY A N 1
ATOM 778 C CA . GLY A 1 98 ? 13.164 29.145 7.109 1.00 22.98 98 GLY A CA 1
ATOM 779 C C . GLY A 1 98 ? 11.947 28.430 7.690 1.00 22.98 98 GLY A C 1
ATOM 780 O O . GLY A 1 98 ? 11.819 27.220 7.555 1.00 22.98 98 GLY A O 1
ATOM 781 N N . ALA A 1 99 ? 11.087 29.172 8.389 1.00 29.56 99 ALA A N 1
ATOM 782 C CA . ALA A 1 99 ? 9.796 28.707 8.881 1.00 29.56 99 ALA A CA 1
ATOM 783 C C . ALA A 1 99 ? 8.922 28.129 7.752 1.00 29.56 99 ALA A C 1
ATOM 785 O O . ALA A 1 99 ? 8.821 28.745 6.694 1.00 29.56 99 ALA A O 1
ATOM 786 N N . ARG A 1 100 ? 8.251 26.995 8.009 1.00 28.16 100 ARG A N 1
ATOM 787 C CA . ARG A 1 100 ? 6.886 26.703 7.529 1.00 28.16 100 ARG A CA 1
ATOM 788 C C . ARG A 1 100 ? 6.363 25.370 8.078 1.00 28.16 100 ARG A C 1
ATOM 790 O O . ARG A 1 100 ? 6.917 24.312 7.811 1.00 28.16 100 ARG A O 1
ATOM 797 N N . GLU A 1 101 ? 5.304 25.501 8.872 1.00 25.02 101 GLU A N 1
ATOM 798 C CA . GLU A 1 101 ? 4.059 24.723 8.816 1.00 25.02 101 GLU A CA 1
ATOM 799 C C . GLU A 1 101 ? 4.116 23.179 8.832 1.00 25.02 101 GLU A C 1
ATOM 801 O O . GLU A 1 101 ? 4.605 22.504 7.929 1.00 25.02 101 GLU A O 1
ATOM 806 N N . SER A 1 102 ? 3.516 22.644 9.904 1.00 36.72 102 SER A N 1
ATOM 807 C CA . SER A 1 102 ? 2.670 21.439 9.918 1.00 36.72 102 SER A CA 1
ATOM 808 C C . SER A 1 102 ? 3.114 20.254 9.052 1.00 36.72 102 SER A C 1
ATOM 810 O O . SER A 1 102 ? 2.551 19.971 7.999 1.00 36.72 102 SER A O 1
ATOM 812 N N . ARG A 1 103 ? 4.028 19.425 9.571 1.00 29.91 103 ARG A N 1
ATOM 813 C CA . ARG A 1 103 ? 4.172 18.043 9.083 1.00 29.91 103 ARG A CA 1
ATOM 814 C C . ARG A 1 103 ? 4.219 17.059 10.239 1.00 29.91 103 ARG A C 1
ATOM 816 O O . ARG A 1 103 ? 5.255 16.822 10.857 1.00 29.91 103 ARG A O 1
ATOM 823 N N . PHE A 1 104 ? 3.050 16.484 10.518 1.00 31.80 104 PHE A N 1
ATOM 824 C CA . PHE A 1 104 ? 2.920 15.227 11.244 1.00 31.80 104 PHE A CA 1
ATOM 825 C C . PHE A 1 104 ? 3.829 14.194 10.559 1.00 31.80 104 PHE A C 1
ATOM 827 O O . PHE A 1 104 ? 3.681 13.897 9.375 1.00 31.80 104 PHE A O 1
ATOM 834 N N . SER A 1 105 ? 4.836 13.719 11.287 1.00 32.84 105 SER A N 1
ATOM 835 C CA . SER A 1 105 ? 5.918 12.907 10.740 1.00 32.84 105 SER A CA 1
ATOM 836 C C . SER A 1 105 ? 5.450 11.476 10.448 1.00 32.84 105 SER A C 1
ATOM 838 O O . SER A 1 105 ? 5.383 10.635 11.339 1.00 32.84 105 SER A O 1
ATOM 840 N N . PHE A 1 106 ? 5.180 11.210 9.168 1.00 36.16 106 PHE A N 1
ATOM 841 C CA . PHE A 1 106 ? 4.946 9.903 8.529 1.00 36.16 106 PHE A CA 1
ATOM 842 C C . PHE A 1 106 ? 6.151 8.931 8.662 1.00 36.16 106 PHE A C 1
ATOM 844 O O . PHE A 1 106 ? 6.078 7.762 8.288 1.00 36.16 106 PHE A O 1
ATOM 851 N N . PHE A 1 107 ? 7.282 9.395 9.216 1.00 32.72 107 PHE A N 1
ATOM 852 C CA . PHE A 1 107 ? 8.576 8.700 9.215 1.00 32.72 107 PHE A CA 1
ATOM 853 C C . PHE A 1 107 ? 8.740 7.573 10.241 1.00 32.72 107 PHE A C 1
ATOM 855 O O . PHE A 1 107 ? 9.702 6.811 10.133 1.00 32.72 107 PHE A O 1
ATOM 862 N N . SER A 1 108 ? 7.846 7.398 11.218 1.00 37.06 108 SER A N 1
ATOM 863 C CA . SER A 1 108 ? 7.952 6.252 12.139 1.00 37.06 108 SER A CA 1
ATOM 864 C C . SER A 1 108 ? 7.659 4.904 11.466 1.00 37.06 108 SER A C 1
ATOM 866 O O . SER A 1 108 ? 8.045 3.877 12.017 1.00 37.06 108 SER A O 1
ATOM 868 N N . PHE A 1 109 ? 7.073 4.903 10.262 1.00 36.72 109 PHE A N 1
ATOM 869 C CA . PHE A 1 109 ? 6.858 3.706 9.437 1.00 36.72 109 PHE A CA 1
ATOM 870 C C . PHE A 1 109 ? 7.990 3.463 8.408 1.00 36.72 109 PHE A C 1
ATOM 872 O O . PHE A 1 109 ? 8.149 2.357 7.906 1.00 36.72 109 PHE A O 1
ATOM 879 N N . PHE A 1 110 ? 8.838 4.468 8.134 1.00 33.78 110 PHE A N 1
ATOM 880 C CA . PHE A 1 110 ? 9.926 4.422 7.135 1.00 33.78 110 PHE A CA 1
ATOM 881 C C . PHE A 1 110 ? 11.321 4.127 7.715 1.00 33.78 110 PHE A C 1
ATOM 883 O O . PHE A 1 110 ? 12.343 4.309 7.047 1.00 33.78 110 PHE A O 1
ATOM 890 N N . LYS A 1 111 ? 11.426 3.638 8.957 1.00 32.34 111 LYS A N 1
ATOM 891 C CA . LYS A 1 111 ? 12.735 3.340 9.552 1.00 32.34 111 LYS A CA 1
ATOM 892 C C . LYS A 1 111 ? 13.256 1.964 9.121 1.00 32.34 111 LYS A C 1
ATOM 894 O O . LYS A 1 111 ? 13.281 1.025 9.905 1.00 32.34 111 LYS A O 1
ATOM 899 N N . SER A 1 112 ? 13.761 1.867 7.890 1.00 31.86 112 SER A N 1
ATOM 900 C CA . SER A 1 112 ? 14.680 0.780 7.512 1.00 31.86 112 SER A CA 1
ATOM 901 C C . SER A 1 112 ? 15.893 1.242 6.690 1.00 31.86 112 SER A C 1
ATOM 903 O O . SER A 1 112 ? 16.425 0.533 5.841 1.00 31.86 112 SER A O 1
ATOM 905 N N . GLY A 1 113 ? 16.418 2.424 7.016 1.00 31.11 113 GLY A N 1
ATOM 906 C CA . GLY A 1 113 ? 17.731 2.871 6.554 1.00 31.11 113 GLY A CA 1
ATOM 907 C C . GLY A 1 113 ? 18.876 2.166 7.289 1.00 31.11 113 GLY A C 1
ATOM 908 O O . GLY A 1 113 ? 19.372 2.692 8.284 1.00 31.11 113 GLY A O 1
ATOM 909 N N . ARG A 1 114 ? 19.265 0.976 6.804 1.00 30.39 114 ARG A N 1
ATOM 910 C CA . ARG A 1 114 ? 20.641 0.417 6.763 1.00 30.39 114 ARG A CA 1
ATOM 911 C C . ARG A 1 114 ? 20.605 -1.048 6.309 1.00 30.39 114 ARG A C 1
ATOM 913 O O . ARG A 1 114 ? 20.295 -1.935 7.094 1.00 30.39 114 ARG A O 1
ATOM 920 N N . ALA A 1 115 ? 20.928 -1.279 5.039 1.00 29.89 115 ALA A N 1
ATOM 921 C CA . ALA A 1 115 ? 21.745 -2.393 4.543 1.00 29.89 115 ALA A CA 1
ATOM 922 C C . ALA A 1 115 ? 21.743 -2.329 3.011 1.00 29.89 115 ALA A C 1
ATOM 924 O O . ALA A 1 115 ? 20.852 -2.856 2.349 1.00 29.89 115 ALA A O 1
ATOM 925 N N . VAL A 1 116 ? 22.749 -1.648 2.470 1.00 40.41 116 VAL A N 1
ATOM 926 C CA . VAL A 1 116 ? 23.177 -1.812 1.080 1.00 40.41 116 VAL A CA 1
ATOM 927 C C . VAL A 1 116 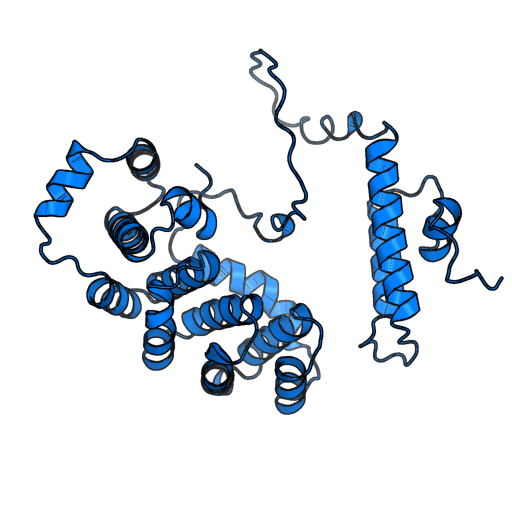? 23.536 -3.296 0.880 1.00 40.41 116 VAL A C 1
ATOM 929 O O . VAL A 1 116 ? 24.178 -3.880 1.753 1.00 40.41 116 VAL A O 1
ATOM 932 N N . ALA A 1 117 ? 23.107 -3.875 -0.250 1.00 32.56 117 ALA A N 1
ATOM 933 C CA . ALA A 1 117 ? 23.443 -5.213 -0.773 1.00 32.56 117 ALA A CA 1
ATOM 934 C C . ALA A 1 117 ? 22.553 -6.440 -0.435 1.00 32.56 117 ALA A C 1
ATOM 936 O O . ALA A 1 117 ? 23.079 -7.539 -0.286 1.00 32.56 117 ALA A O 1
ATOM 937 N N . ARG A 1 118 ? 21.211 -6.324 -0.410 1.00 34.25 118 ARG A N 1
ATOM 938 C CA . ARG A 1 118 ? 20.283 -7.483 -0.575 1.00 34.25 118 ARG A CA 1
ATOM 939 C C . ARG A 1 118 ? 18.977 -7.072 -1.279 1.00 34.25 118 ARG A C 1
ATOM 941 O O . ARG A 1 118 ? 17.916 -7.041 -0.661 1.00 34.25 118 ARG A O 1
ATOM 948 N N . GLU A 1 119 ? 19.059 -6.699 -2.554 1.00 40.88 119 GLU A N 1
ATOM 949 C CA . GLU A 1 119 ? 18.069 -5.794 -3.165 1.00 40.88 119 GLU A CA 1
ATOM 950 C C . GLU A 1 119 ? 16.706 -6.397 -3.566 1.00 40.88 119 GLU A C 1
ATOM 952 O O . GLU A 1 119 ? 15.735 -5.658 -3.551 1.00 40.88 119 GLU A O 1
ATOM 957 N N . ASN A 1 120 ? 16.538 -7.705 -3.805 1.00 39.44 120 ASN A N 1
ATOM 958 C CA . ASN A 1 120 ? 15.230 -8.209 -4.294 1.00 39.44 120 ASN A CA 1
ATOM 959 C C . ASN A 1 120 ? 14.417 -9.030 -3.277 1.00 39.44 120 ASN A C 1
ATOM 961 O O . ASN A 1 120 ? 13.191 -9.040 -3.328 1.00 39.44 120 ASN A O 1
ATOM 965 N N . ASN A 1 121 ? 15.067 -9.658 -2.293 1.00 41.53 121 ASN A N 1
ATOM 966 C CA . ASN A 1 121 ? 14.379 -10.482 -1.286 1.00 41.53 121 ASN A CA 1
ATOM 967 C C . ASN A 1 121 ? 14.125 -9.753 0.040 1.00 41.53 121 ASN A C 1
ATOM 969 O O . ASN A 1 121 ? 13.332 -10.225 0.849 1.00 41.53 121 ASN A O 1
ATOM 973 N N . GLY A 1 122 ? 14.782 -8.618 0.298 1.00 37.62 122 GLY A N 1
ATOM 974 C CA . GLY A 1 122 ? 14.693 -7.920 1.584 1.00 37.62 122 GLY A CA 1
ATOM 975 C C . GLY A 1 122 ? 13.326 -7.288 1.851 1.00 37.62 122 GLY A C 1
ATOM 976 O O . GLY A 1 122 ? 12.834 -7.376 2.972 1.00 37.62 122 GLY A O 1
ATOM 977 N N . TYR A 1 123 ? 12.697 -6.706 0.825 1.00 38.28 123 TYR A N 1
ATOM 978 C CA . TYR A 1 123 ? 11.384 -6.066 0.949 1.00 38.28 123 TYR A CA 1
ATOM 979 C C . TYR A 1 123 ? 10.274 -7.099 1.191 1.00 38.28 123 TYR A C 1
ATOM 981 O O . TYR A 1 123 ? 9.625 -7.044 2.234 1.00 38.28 123 TYR A O 1
ATOM 989 N N . LYS A 1 124 ? 10.157 -8.127 0.326 1.00 43.06 124 LYS A N 1
ATOM 990 C CA . LYS A 1 124 ? 9.226 -9.258 0.526 1.00 43.06 124 LYS A CA 1
ATOM 991 C C . LYS A 1 124 ? 9.438 -9.939 1.894 1.00 43.06 124 LYS A C 1
AT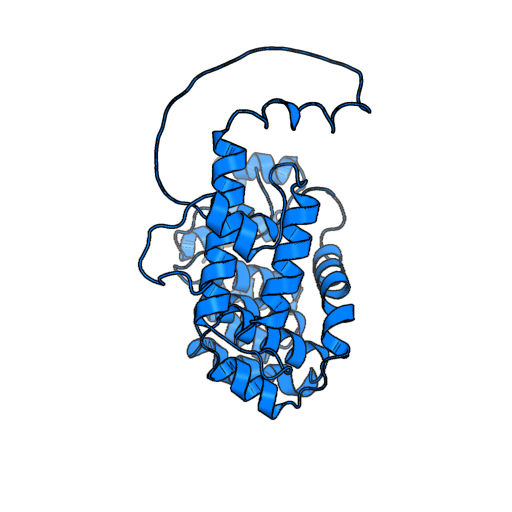OM 993 O O . LYS A 1 124 ? 8.470 -10.373 2.504 1.00 43.06 124 LYS A O 1
ATOM 998 N N . LYS A 1 125 ? 10.676 -10.016 2.413 1.00 39.72 125 LYS A N 1
ATOM 999 C CA . LYS A 1 125 ? 11.010 -10.712 3.676 1.00 39.72 125 LYS A CA 1
ATOM 1000 C C . LYS A 1 125 ? 10.809 -9.864 4.945 1.00 39.72 125 LYS A C 1
ATOM 1002 O O . LYS A 1 125 ? 10.375 -10.414 5.950 1.00 39.72 125 LYS A O 1
ATOM 1007 N N . ARG A 1 126 ? 11.074 -8.548 4.917 1.00 39.50 126 ARG A N 1
ATOM 1008 C CA . ARG A 1 126 ? 10.796 -7.641 6.055 1.00 39.50 126 ARG A CA 1
ATOM 1009 C C . ARG A 1 126 ? 9.304 -7.352 6.210 1.00 39.50 126 ARG A C 1
ATOM 1011 O O . ARG A 1 126 ? 8.815 -7.382 7.329 1.00 39.50 126 ARG A O 1
ATOM 1018 N N . TYR A 1 127 ? 8.580 -7.156 5.104 1.00 44.91 127 TYR A N 1
ATOM 1019 C CA . TYR A 1 127 ? 7.127 -6.953 5.157 1.00 44.91 127 TYR A CA 1
ATOM 1020 C C . TYR A 1 127 ? 6.381 -8.228 5.571 1.00 44.91 127 TYR A C 1
ATOM 1022 O O . TYR A 1 127 ? 5.420 -8.155 6.327 1.00 44.91 127 TYR A O 1
ATOM 1030 N N . LYS A 1 128 ? 6.866 -9.406 5.140 1.00 43.94 128 LYS A N 1
ATOM 1031 C CA . LYS A 1 128 ? 6.378 -10.695 5.650 1.00 43.94 128 LYS A CA 1
ATOM 1032 C C . LYS A 1 128 ? 6.552 -10.802 7.168 1.00 43.94 128 LYS A C 1
ATOM 1034 O O . LYS A 1 128 ? 5.594 -11.102 7.858 1.00 43.94 128 LYS A O 1
ATOM 1039 N N . ASN A 1 129 ? 7.749 -10.580 7.704 1.00 40.97 129 ASN A N 1
ATOM 1040 C CA . ASN A 1 129 ? 8.023 -11.010 9.078 1.00 40.97 129 ASN A CA 1
ATOM 1041 C C . ASN A 1 129 ? 7.372 -10.139 10.169 1.00 40.97 129 ASN A C 1
ATOM 1043 O O . ASN A 1 129 ? 6.916 -10.699 11.158 1.00 40.97 129 ASN A O 1
ATOM 1047 N N . ASP A 1 130 ? 7.276 -8.815 9.999 1.00 42.03 130 ASP A N 1
ATOM 1048 C CA . ASP A 1 130 ? 6.777 -7.937 11.076 1.00 42.03 130 ASP A CA 1
ATOM 1049 C C . ASP A 1 130 ? 5.234 -7.892 11.184 1.00 42.03 130 ASP A C 1
ATOM 1051 O O . ASP A 1 130 ? 4.706 -7.553 12.244 1.00 42.03 130 ASP A O 1
ATOM 1055 N N . PHE A 1 131 ? 4.506 -8.258 10.118 1.00 47.78 131 PHE A N 1
ATOM 1056 C CA . PHE A 1 131 ? 3.032 -8.225 10.072 1.00 47.78 131 PHE A CA 1
ATOM 1057 C C . PHE A 1 131 ? 2.371 -9.609 10.186 1.00 47.78 131 PHE A C 1
ATOM 1059 O O . PHE A 1 131 ? 1.289 -9.727 10.758 1.00 47.78 131 PHE A O 1
ATOM 1066 N N . ILE A 1 132 ? 3.023 -10.680 9.712 1.00 47.44 132 ILE A N 1
ATOM 1067 C CA . ILE A 1 132 ? 2.431 -12.031 9.690 1.00 47.44 132 ILE A CA 1
ATOM 1068 C C . ILE A 1 132 ? 2.117 -12.564 11.097 1.00 47.44 132 ILE A C 1
ATOM 1070 O O . ILE A 1 132 ? 1.100 -13.231 11.278 1.00 47.44 132 ILE A O 1
ATOM 1074 N N . GLU A 1 133 ? 2.937 -12.276 12.113 1.00 45.53 133 GLU A N 1
ATOM 1075 C CA . GLU A 1 133 ? 2.759 -12.892 13.440 1.00 45.53 133 GLU A CA 1
ATOM 1076 C C . GLU A 1 133 ? 1.564 -12.354 14.246 1.00 45.53 133 GLU A C 1
ATOM 1078 O O . GLU A 1 133 ? 1.033 -13.079 15.091 1.00 45.53 133 GLU A O 1
ATOM 1083 N N . LYS A 1 134 ? 1.112 -11.115 14.008 1.00 49.72 134 LYS A N 1
ATOM 1084 C CA . LYS A 1 134 ? -0.011 -10.522 14.760 1.00 49.72 134 LYS A CA 1
ATOM 1085 C C . LYS A 1 134 ? -1.382 -10.803 14.141 1.00 49.72 134 LYS A C 1
ATOM 1087 O O . LYS A 1 134 ? -2.333 -11.0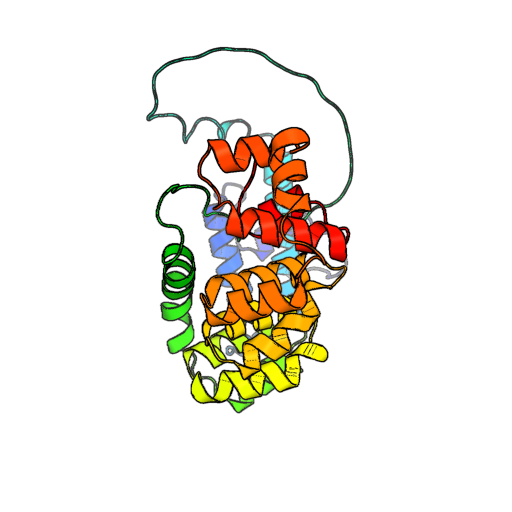13 14.892 1.00 49.72 134 LYS A O 1
ATOM 1092 N N . ASP A 1 135 ? -1.473 -10.884 12.816 1.00 51.72 135 ASP A N 1
ATOM 1093 C CA . ASP A 1 135 ? -2.762 -10.888 12.106 1.00 51.72 135 ASP A CA 1
ATOM 1094 C C . ASP A 1 135 ? -3.414 -12.269 11.990 1.00 51.72 135 ASP A C 1
ATOM 1096 O O . ASP A 1 135 ? -4.642 -12.374 11.958 1.00 51.72 135 ASP A O 1
ATOM 1100 N N . ILE A 1 136 ? -2.617 -13.346 11.988 1.00 54.25 136 ILE A N 1
ATOM 1101 C CA . ILE A 1 136 ? -3.125 -14.727 11.861 1.00 54.25 136 ILE A CA 1
ATOM 1102 C C . ILE A 1 136 ? -4.079 -15.089 13.016 1.00 54.25 136 ILE A C 1
ATOM 1104 O O . ILE A 1 136 ? -4.961 -15.931 12.857 1.00 54.25 136 ILE A O 1
ATOM 1108 N N . ARG A 1 137 ? -3.949 -14.431 14.176 1.00 55.91 137 ARG A N 1
ATOM 1109 C CA . ARG A 1 137 ? -4.754 -14.715 15.376 1.00 55.91 137 ARG A CA 1
ATOM 1110 C C . ARG A 1 137 ? -6.067 -13.933 15.461 1.00 55.91 137 ARG A C 1
ATOM 1112 O O . ARG A 1 137 ? -6.771 -14.073 16.458 1.00 55.91 137 ARG A O 1
ATOM 1119 N N . SER A 1 138 ? -6.411 -13.112 14.465 1.00 64.69 138 SER A N 1
ATOM 1120 C CA . SER A 1 138 ? -7.679 -12.376 14.494 1.00 64.69 138 SER A CA 1
ATOM 1121 C C . SER A 1 138 ? -8.878 -13.341 14.415 1.00 64.69 138 SER A C 1
ATOM 1123 O O . SER A 1 138 ? -8.975 -14.118 13.452 1.00 64.69 138 SER A O 1
ATOM 1125 N N . PRO A 1 139 ? -9.820 -13.303 15.382 1.00 77.81 139 PRO A N 1
ATOM 1126 C CA . PRO A 1 139 ? -11.001 -14.168 15.376 1.00 77.81 139 PRO A CA 1
ATOM 1127 C C . PRO A 1 139 ? -12.032 -13.767 14.309 1.00 77.81 139 PRO A C 1
ATOM 1129 O O . PRO A 1 139 ? -12.989 -14.500 14.095 1.00 77.81 139 PRO A O 1
ATOM 1132 N N . LEU A 1 140 ? -11.829 -12.640 13.616 1.00 84.75 140 LEU A N 1
ATOM 1133 C CA . LEU A 1 140 ? -12.808 -12.070 12.692 1.00 84.75 140 LEU A CA 1
ATOM 1134 C C . LEU A 1 140 ? -13.056 -12.958 11.462 1.00 84.75 140 LEU A C 1
ATOM 1136 O O . LEU A 1 140 ? -12.131 -13.571 10.891 1.00 84.75 140 LEU A O 1
ATOM 1140 N N . SER A 1 141 ? -14.321 -12.997 11.045 1.00 92.88 141 SER A N 1
ATOM 1141 C CA . SER A 1 141 ? -14.756 -13.645 9.806 1.00 92.88 141 SER A CA 1
ATOM 1142 C C . SER A 1 141 ? -14.388 -12.803 8.577 1.00 92.88 141 SER A C 1
ATOM 1144 O O . SER A 1 141 ? -14.033 -11.628 8.686 1.00 92.88 141 SER A O 1
ATOM 1146 N N . PHE A 1 142 ? -14.441 -13.400 7.384 1.00 92.44 142 PHE A N 1
ATOM 1147 C CA . PHE A 1 142 ? -14.179 -12.666 6.141 1.00 92.44 142 PHE A CA 1
ATOM 1148 C C . PHE A 1 142 ? -15.183 -11.519 5.936 1.00 92.44 142 PHE A C 1
ATOM 1150 O O . PHE A 1 142 ? -14.773 -10.401 5.633 1.00 92.44 142 PHE A O 1
ATOM 1157 N N . ASP A 1 143 ? -16.472 -11.763 6.179 1.00 94.12 143 ASP A N 1
ATOM 1158 C CA . ASP A 1 143 ? -17.528 -10.766 5.973 1.00 94.12 143 ASP A CA 1
ATOM 1159 C C . ASP A 1 143 ? -17.405 -9.589 6.949 1.00 94.12 143 ASP A C 1
ATOM 1161 O O . ASP A 1 143 ? -17.580 -8.432 6.566 1.00 94.12 143 ASP A O 1
ATOM 1165 N N . GLU A 1 144 ? -17.003 -9.847 8.196 1.00 91.56 144 GLU A N 1
ATOM 1166 C CA . GLU A 1 144 ? -16.699 -8.787 9.164 1.00 91.56 144 GLU A CA 1
ATOM 1167 C C . GLU A 1 144 ? -15.526 -7.913 8.713 1.00 91.56 144 GLU A C 1
ATOM 1169 O O . GLU A 1 144 ? -15.570 -6.691 8.866 1.00 91.56 144 GLU A O 1
ATOM 1174 N N . LEU A 1 145 ? -14.476 -8.512 8.143 1.00 92.75 145 LEU A N 1
ATOM 1175 C CA . LEU A 1 145 ? -13.335 -7.760 7.616 1.00 92.75 145 LEU A CA 1
ATOM 1176 C C . LEU A 1 145 ? -13.729 -6.926 6.397 1.00 92.75 145 LEU A C 1
ATOM 1178 O O . LEU A 1 145 ? -13.285 -5.784 6.274 1.00 92.75 145 LEU A O 1
ATOM 1182 N N . VAL A 1 146 ? -14.600 -7.456 5.537 1.00 94.88 146 VAL A N 1
ATOM 1183 C CA . VAL A 1 146 ? -15.185 -6.707 4.422 1.00 94.88 146 VAL A CA 1
ATOM 1184 C C . VAL A 1 146 ? -15.960 -5.493 4.935 1.00 94.88 146 VAL A C 1
ATOM 1186 O O . VAL A 1 146 ? -15.695 -4.369 4.507 1.00 94.88 146 VAL A O 1
ATOM 1189 N N . ILE A 1 147 ? -16.848 -5.689 5.914 1.00 91.31 147 ILE A N 1
ATOM 1190 C CA . ILE A 1 147 ? -17.617 -4.603 6.535 1.00 91.31 147 ILE A CA 1
ATOM 1191 C C . ILE A 1 147 ? -16.683 -3.558 7.153 1.00 91.31 147 ILE A C 1
ATOM 1193 O O . ILE A 1 147 ? -16.897 -2.360 6.964 1.00 91.31 147 ILE A O 1
ATOM 1197 N N . ARG A 1 148 ? -15.629 -3.986 7.858 1.00 90.94 148 ARG A N 1
ATOM 1198 C CA . ARG A 1 148 ? -14.634 -3.075 8.440 1.00 90.94 148 ARG A CA 1
ATOM 1199 C C . ARG A 1 148 ? -13.891 -2.283 7.372 1.00 90.94 148 ARG A C 1
ATOM 1201 O O . ARG A 1 148 ? -13.707 -1.083 7.544 1.00 90.94 148 ARG A O 1
ATOM 1208 N N . PHE A 1 149 ? -13.496 -2.910 6.268 1.00 94.25 149 PHE A N 1
ATOM 1209 C CA . PHE A 1 149 ? -12.843 -2.191 5.178 1.00 94.25 149 PHE A CA 1
ATOM 1210 C C . PHE A 1 149 ? -13.768 -1.145 4.545 1.00 94.25 149 PHE A C 1
ATOM 1212 O O . PHE A 1 149 ? -13.348 -0.014 4.296 1.00 94.25 149 PHE A O 1
ATOM 1219 N N . ASP A 1 150 ? -15.026 -1.506 4.302 1.00 91.62 150 ASP A N 1
ATOM 1220 C CA . ASP A 1 150 ? -15.950 -0.659 3.550 1.00 91.62 150 ASP A CA 1
ATOM 1221 C C . ASP A 1 150 ? -16.531 0.472 4.412 1.00 91.62 150 ASP A C 1
ATOM 1223 O O . ASP A 1 150 ? -16.642 1.613 3.957 1.00 91.62 150 ASP A O 1
ATOM 1227 N N . LYS A 1 151 ? -16.874 0.179 5.673 1.00 90.94 151 LYS A N 1
ATOM 1228 C CA . LYS A 1 151 ? -17.670 1.076 6.523 1.00 90.94 151 LYS A CA 1
ATOM 1229 C C . LYS A 1 151 ? -16.894 1.759 7.645 1.00 90.94 151 LYS A C 1
ATOM 1231 O O . LYS A 1 151 ? -17.390 2.753 8.168 1.00 90.94 151 LYS A O 1
ATOM 1236 N N . ALA A 1 152 ? -15.705 1.286 8.032 1.00 84.75 152 ALA A N 1
ATOM 1237 C CA . ALA A 1 152 ? -15.012 1.893 9.170 1.00 84.75 152 ALA A CA 1
ATOM 1238 C C . ALA A 1 152 ? -14.652 3.365 8.883 1.00 84.75 152 ALA A C 1
ATOM 1240 O O . ALA A 1 152 ? -14.147 3.672 7.798 1.00 84.75 152 ALA A O 1
ATOM 1241 N N . PRO A 1 153 ? -14.844 4.291 9.837 1.00 77.38 153 PRO A N 1
ATOM 1242 C CA . PRO A 1 153 ? -14.454 5.691 9.654 1.00 77.38 153 PRO A CA 1
ATOM 1243 C C . PRO A 1 153 ? -12.926 5.853 9.636 1.00 77.38 153 PRO A C 1
ATOM 1245 O O . PRO A 1 153 ? -12.383 6.725 8.960 1.00 77.38 153 PRO A O 1
ATOM 1248 N N . SER A 1 154 ? -12.213 4.980 10.350 1.00 83.81 154 SER A N 1
ATOM 1249 C CA . SER A 1 1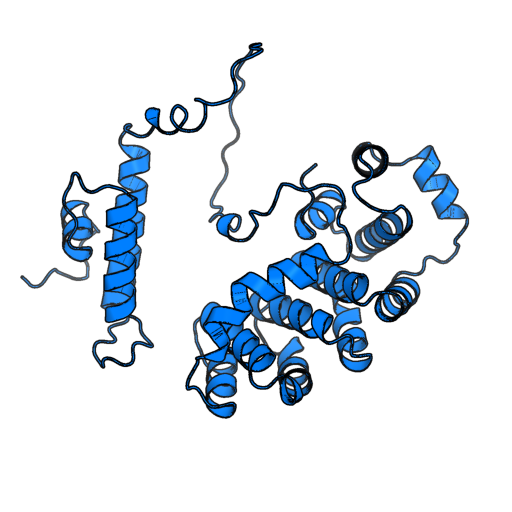54 ? -10.758 5.006 10.438 1.00 83.81 154 SER A CA 1
ATOM 1250 C C . SER A 1 154 ? -10.109 4.316 9.240 1.00 83.81 154 SER A C 1
ATOM 1252 O O . SER A 1 154 ? -10.231 3.105 9.065 1.00 83.81 154 SER A O 1
ATOM 1254 N N . VAL A 1 155 ? -9.323 5.070 8.465 1.00 83.56 155 VAL A N 1
ATOM 1255 C CA . VAL A 1 155 ? -8.481 4.533 7.378 1.00 83.56 155 VAL A CA 1
ATOM 1256 C C . VAL A 1 155 ? -7.537 3.438 7.884 1.00 83.56 155 VAL A C 1
ATOM 1258 O O . VAL A 1 155 ? -7.263 2.487 7.159 1.00 83.56 155 VAL A O 1
ATOM 1261 N N . TRP A 1 156 ? -7.065 3.546 9.130 1.00 83.56 156 TRP A N 1
ATOM 1262 C CA . TRP A 1 156 ? -6.193 2.537 9.728 1.00 83.56 156 TRP A CA 1
ATOM 1263 C C . TRP A 1 156 ? -6.913 1.196 9.893 1.00 83.56 156 TRP A C 1
ATOM 1265 O O . TRP A 1 156 ? -6.366 0.171 9.510 1.00 83.56 156 TRP A O 1
ATOM 1275 N N . VAL A 1 157 ? -8.165 1.212 10.361 1.00 80.56 157 VAL A N 1
ATOM 1276 C CA . VAL A 1 157 ? -8.985 -0.004 10.498 1.00 80.56 157 VAL A CA 1
ATOM 1277 C C . VAL A 1 157 ? -9.244 -0.643 9.135 1.00 80.56 157 VAL A C 1
ATOM 1279 O O . VAL A 1 157 ? -9.220 -1.866 9.016 1.00 80.56 157 VAL A O 1
ATOM 1282 N N . ARG A 1 158 ? -9.433 0.171 8.088 1.00 89.00 158 ARG A N 1
ATOM 1283 C CA . ARG A 1 158 ? -9.572 -0.340 6.717 1.00 89.00 158 ARG A CA 1
ATOM 1284 C C . ARG A 1 158 ? -8.295 -1.028 6.245 1.00 89.00 158 ARG A C 1
ATOM 1286 O O . ARG A 1 158 ? -8.349 -2.143 5.745 1.00 89.00 158 ARG A O 1
ATOM 1293 N N . ILE A 1 159 ? -7.146 -0.380 6.424 1.00 87.75 159 ILE A N 1
ATOM 1294 C CA . ILE A 1 159 ? -5.845 -0.946 6.052 1.00 87.75 159 ILE A CA 1
ATOM 1295 C C . ILE A 1 159 ? -5.597 -2.258 6.804 1.00 87.75 159 ILE A C 1
ATOM 1297 O O . ILE A 1 159 ? -5.295 -3.269 6.175 1.00 87.75 159 ILE A O 1
ATOM 1301 N N . GLU A 1 160 ? -5.811 -2.270 8.118 1.00 85.06 160 GLU A N 1
ATOM 1302 C CA . GLU A 1 160 ? -5.663 -3.465 8.950 1.00 85.06 160 GLU A CA 1
ATOM 1303 C C . GLU A 1 160 ? -6.562 -4.608 8.462 1.00 85.06 160 GLU A C 1
ATOM 1305 O O . GLU A 1 160 ? -6.111 -5.740 8.299 1.00 85.06 160 GLU A O 1
ATOM 1310 N N . ALA A 1 161 ? -7.826 -4.311 8.141 1.00 89.25 161 ALA A N 1
ATOM 1311 C CA . ALA A 1 161 ? -8.738 -5.303 7.590 1.00 89.25 161 ALA A CA 1
ATOM 1312 C C . ALA A 1 161 ? -8.197 -5.912 6.287 1.00 89.25 161 ALA A C 1
ATOM 1314 O O . ALA A 1 161 ? -8.228 -7.131 6.131 1.00 89.25 161 ALA A O 1
ATOM 1315 N N . ALA A 1 162 ? -7.635 -5.102 5.382 1.00 92.38 162 ALA A N 1
ATOM 1316 C CA . ALA A 1 162 ? -7.021 -5.607 4.155 1.00 92.38 162 ALA A CA 1
ATOM 1317 C C . ALA A 1 162 ? -5.814 -6.522 4.425 1.00 92.38 162 ALA A C 1
ATOM 1319 O O . ALA A 1 162 ? -5.690 -7.562 3.775 1.00 92.38 162 ALA A O 1
ATOM 1320 N N . HIS A 1 163 ? -4.956 -6.183 5.391 1.00 87.94 163 HIS A N 1
ATOM 1321 C CA . HIS A 1 163 ? -3.834 -7.043 5.780 1.00 87.94 163 HIS A CA 1
ATOM 1322 C C . HIS A 1 163 ? -4.309 -8.383 6.348 1.00 87.94 163 HIS A C 1
ATOM 1324 O O . HIS A 1 163 ? -3.822 -9.432 5.921 1.00 87.94 163 HIS A O 1
ATOM 1330 N N . ILE A 1 164 ? -5.310 -8.375 7.234 1.00 88.44 164 ILE A N 1
ATOM 1331 C CA . ILE A 1 164 ? -5.876 -9.611 7.788 1.00 88.44 164 ILE A CA 1
ATOM 1332 C C . ILE A 1 164 ? -6.504 -10.457 6.673 1.00 88.44 164 ILE A C 1
ATOM 1334 O O . ILE A 1 164 ? -6.290 -11.670 6.646 1.00 88.44 164 ILE A O 1
ATOM 1338 N N . VAL A 1 165 ? -7.221 -9.850 5.717 1.00 92.81 165 VAL A N 1
ATOM 1339 C CA . VAL A 1 165 ? -7.770 -10.584 4.563 1.00 92.81 165 VAL A CA 1
ATOM 1340 C C . VAL A 1 165 ? -6.652 -11.225 3.745 1.00 92.81 165 VAL A C 1
ATOM 1342 O O . VAL A 1 165 ? -6.739 -12.407 3.436 1.00 92.81 165 VAL A O 1
ATOM 1345 N N . TYR A 1 166 ? -5.578 -10.498 3.440 1.00 91.06 166 TYR A N 1
ATOM 1346 C CA . TYR A 1 166 ? -4.440 -11.055 2.707 1.00 91.06 166 TYR A CA 1
ATOM 1347 C C . TYR A 1 166 ? -3.757 -12.212 3.448 1.00 91.06 166 TYR A C 1
ATOM 1349 O O . TYR A 1 166 ? -3.388 -13.209 2.829 1.00 91.06 166 TYR A O 1
ATOM 1357 N N . ASN A 1 167 ? -3.598 -12.088 4.766 1.00 87.12 167 ASN A N 1
ATOM 1358 C CA . ASN A 1 167 ? -2.893 -13.071 5.583 1.00 87.12 167 ASN A CA 1
ATOM 1359 C C . ASN A 1 167 ? -3.734 -14.333 5.851 1.00 87.12 167 ASN A C 1
ATOM 1361 O O . ASN A 1 167 ? -3.193 -15.437 5.809 1.00 87.12 167 ASN A O 1
ATOM 1365 N N . LYS A 1 168 ? -5.040 -14.187 6.117 1.00 87.31 168 LYS A N 1
ATOM 1366 C CA . LYS A 1 168 ? -5.941 -15.285 6.523 1.00 87.31 168 LYS A CA 1
ATOM 1367 C C . LYS A 1 168 ? -6.780 -15.852 5.374 1.00 87.31 168 LYS A C 1
ATOM 1369 O O . LYS A 1 168 ? -7.048 -17.047 5.357 1.00 87.31 168 LYS A O 1
ATOM 1374 N N . TYR A 1 169 ? -7.175 -15.017 4.417 1.00 91.00 169 TYR A N 1
ATOM 1375 C CA . TYR A 1 169 ? -8.072 -15.353 3.301 1.00 91.00 169 TYR A CA 1
ATOM 1376 C C . TYR A 1 169 ? -7.418 -14.994 1.958 1.00 91.00 169 TYR A C 1
ATOM 1378 O O . TYR A 1 169 ? -7.994 -14.298 1.116 1.00 91.00 169 TYR A O 1
ATOM 1386 N N . ARG A 1 170 ? -6.159 -15.415 1.788 1.00 89.44 170 ARG A N 1
ATOM 1387 C CA . ARG A 1 170 ? -5.298 -15.021 0.662 1.00 89.44 170 ARG A CA 1
ATOM 1388 C C . ARG A 1 170 ? -5.906 -15.337 -0.706 1.00 89.44 170 ARG A C 1
ATOM 1390 O O . ARG A 1 170 ? -5.743 -14.556 -1.638 1.00 89.44 170 ARG A O 1
ATOM 1397 N N . ASP A 1 171 ? -6.607 -16.459 -0.802 1.00 91.44 171 ASP A N 1
ATOM 1398 C CA . ASP A 1 171 ? -7.360 -16.925 -1.969 1.00 91.44 171 ASP A CA 1
ATOM 1399 C C . ASP A 1 171 ? -8.484 -15.958 -2.377 1.00 91.44 171 ASP A C 1
ATOM 1401 O O . ASP A 1 171 ? -8.749 -15.773 -3.563 1.00 91.44 171 ASP A O 1
ATOM 1405 N N . LYS A 1 172 ? -9.100 -15.276 -1.406 1.00 94.56 172 LYS A N 1
ATOM 1406 C CA . LYS A 1 172 ? -10.167 -14.288 -1.634 1.00 94.56 172 LYS A CA 1
ATOM 1407 C C . LYS A 1 172 ? -9.647 -12.861 -1.791 1.00 94.56 172 LYS A C 1
ATOM 1409 O O . LYS A 1 172 ? -10.385 -11.991 -2.261 1.00 94.56 172 LYS A O 1
ATOM 1414 N N . PHE A 1 173 ? -8.396 -12.600 -1.405 1.00 95.56 173 PHE A N 1
ATOM 1415 C CA . PHE A 1 173 ? -7.852 -11.243 -1.343 1.00 95.56 173 PHE A CA 1
ATOM 1416 C C . PHE A 1 173 ? -7.841 -10.540 -2.703 1.00 95.56 173 PHE A C 1
ATOM 1418 O O . PHE A 1 173 ? -8.165 -9.358 -2.767 1.00 95.56 173 PHE A O 1
ATOM 1425 N N . GLU A 1 174 ? -7.512 -11.238 -3.795 1.00 95.44 174 GLU A N 1
ATOM 1426 C CA . GLU A 1 174 ? -7.469 -10.609 -5.122 1.00 95.44 174 GLU A CA 1
ATOM 1427 C C . GLU A 1 174 ? -8.839 -10.035 -5.517 1.00 95.44 174 GLU A C 1
ATOM 1429 O O . GLU A 1 174 ? -8.945 -8.855 -5.847 1.00 95.44 174 GLU A O 1
ATOM 1434 N N . ALA A 1 175 ? -9.908 -10.830 -5.411 1.00 96.38 175 ALA A N 1
ATOM 1435 C CA . ALA A 1 175 ? -11.267 -10.373 -5.707 1.00 96.38 175 ALA A CA 1
ATOM 1436 C C . ALA A 1 175 ? -11.725 -9.258 -4.747 1.00 96.38 175 ALA A C 1
ATOM 1438 O O . ALA A 1 175 ? -12.326 -8.262 -5.170 1.00 96.38 175 ALA A O 1
ATOM 1439 N N . PHE A 1 176 ? -11.396 -9.397 -3.460 1.00 96.88 176 PHE A N 1
ATOM 1440 C CA . PHE A 1 176 ? -11.668 -8.390 -2.437 1.00 96.88 176 PHE A CA 1
ATOM 1441 C C . PHE A 1 176 ? -11.023 -7.037 -2.767 1.00 96.88 176 PHE A C 1
ATOM 1443 O O . PHE A 1 176 ? -11.703 -6.011 -2.726 1.00 96.88 176 PHE A O 1
ATOM 1450 N N . ALA A 1 177 ? -9.737 -7.030 -3.116 1.00 96.38 177 ALA A N 1
ATOM 1451 C CA . ALA A 1 177 ? -8.973 -5.815 -3.360 1.00 96.38 177 ALA A CA 1
ATOM 1452 C C . ALA A 1 177 ? -9.330 -5.167 -4.704 1.00 96.38 177 ALA A C 1
ATOM 1454 O O . ALA A 1 177 ? -9.518 -3.953 -4.756 1.00 96.38 177 ALA A O 1
ATOM 1455 N N . LEU A 1 178 ? -9.488 -5.953 -5.777 1.00 95.81 178 LEU A N 1
ATOM 1456 C CA . LEU A 1 178 ? -9.822 -5.422 -7.105 1.00 95.81 178 LEU A CA 1
ATOM 1457 C C . LEU A 1 178 ? -11.190 -4.728 -7.134 1.00 95.81 178 LEU A C 1
ATOM 1459 O O . LEU A 1 178 ? -11.316 -3.653 -7.713 1.00 95.81 178 LEU A O 1
ATOM 1463 N N . SER A 1 179 ? -12.191 -5.270 -6.435 1.00 96.31 179 SER A N 1
ATOM 1464 C CA . SER A 1 179 ? -13.518 -4.635 -6.328 1.00 96.31 179 SER A CA 1
ATOM 1465 C C . SER A 1 179 ? -13.518 -3.304 -5.556 1.00 96.31 179 SER A C 1
ATOM 1467 O O . SER A 1 179 ? -14.481 -2.545 -5.639 1.00 96.31 179 SER A O 1
ATOM 1469 N N . ARG A 1 180 ? -12.442 -2.998 -4.817 1.00 95.94 180 ARG A N 1
ATOM 1470 C CA . ARG A 1 180 ? -12.326 -1.824 -3.929 1.00 95.94 180 ARG A CA 1
ATOM 1471 C C . ARG A 1 180 ? -11.234 -0.842 -4.331 1.00 95.94 180 ARG A C 1
ATOM 1473 O O . ARG A 1 180 ? -11.123 0.234 -3.742 1.00 95.94 180 ARG A O 1
ATOM 1480 N N . LEU A 1 181 ? -10.431 -1.193 -5.334 1.00 94.19 181 LEU A N 1
ATOM 1481 C CA . LEU A 1 181 ? -9.235 -0.450 -5.715 1.00 94.19 181 LEU A CA 1
ATOM 1482 C C . LEU A 1 181 ? -9.561 1.004 -6.088 1.00 94.19 181 LEU A C 1
ATOM 1484 O O . LEU A 1 181 ? -8.872 1.932 -5.666 1.00 94.19 181 LEU A O 1
ATOM 1488 N N . HIS A 1 182 ? -10.662 1.221 -6.807 1.00 92.19 182 HIS A N 1
ATOM 1489 C CA . HIS A 1 182 ? -11.070 2.553 -7.258 1.00 92.19 182 HIS A CA 1
ATOM 1490 C C . HIS A 1 182 ? -11.998 3.284 -6.275 1.00 92.19 182 HIS A C 1
ATOM 1492 O O . HIS A 1 182 ? -11.942 4.509 -6.203 1.00 92.19 182 HIS A O 1
ATOM 1498 N N . SER A 1 183 ? -12.789 2.565 -5.473 1.00 91.25 183 SER A N 1
ATOM 1499 C CA . SER A 1 183 ? -13.807 3.142 -4.577 1.00 91.25 183 SER A CA 1
ATOM 1500 C C . SER A 1 183 ? -13.293 3.523 -3.183 1.00 91.25 183 SER A C 1
ATOM 1502 O O . SER A 1 183 ? -13.983 4.219 -2.441 1.00 91.25 183 SER A O 1
ATOM 1504 N N . THR A 1 184 ? -12.085 3.093 -2.806 1.00 93.19 184 THR A N 1
ATOM 1505 C CA . THR A 1 184 ? -11.518 3.381 -1.481 1.00 93.19 184 THR A CA 1
ATOM 1506 C C . THR A 1 184 ? -10.729 4.697 -1.419 1.00 93.19 184 THR A C 1
ATOM 1508 O O . THR A 1 184 ? -10.414 5.322 -2.433 1.00 93.19 184 THR A O 1
ATOM 1511 N N . THR A 1 185 ? -10.382 5.113 -0.199 1.00 91.25 185 THR A N 1
ATOM 1512 C CA . THR A 1 185 ? -9.547 6.297 0.067 1.00 91.25 185 THR A CA 1
ATOM 1513 C C . THR A 1 185 ? -8.136 6.134 -0.501 1.00 91.25 185 THR A C 1
ATOM 1515 O O . THR A 1 185 ? -7.612 5.025 -0.546 1.00 91.25 185 THR A O 1
ATOM 1518 N N . GLU A 1 186 ? -7.474 7.234 -0.863 1.00 89.50 186 GLU A N 1
ATOM 1519 C CA . GLU A 1 186 ? -6.124 7.223 -1.455 1.00 89.50 186 GLU A CA 1
ATOM 1520 C C . GLU A 1 186 ? -5.110 6.418 -0.625 1.00 89.50 186 GLU A C 1
ATOM 1522 O O . GLU A 1 186 ? -4.403 5.562 -1.151 1.00 89.50 186 GLU A O 1
ATOM 1527 N N . LYS A 1 187 ? -5.110 6.603 0.699 1.00 88.62 187 LYS A N 1
ATOM 1528 C CA . LYS A 1 187 ? -4.225 5.872 1.621 1.00 88.62 187 LYS A CA 1
ATOM 1529 C C . LYS A 1 187 ? -4.494 4.367 1.635 1.00 88.62 187 LYS A C 1
ATOM 1531 O O . LYS A 1 187 ? -3.554 3.581 1.583 1.00 88.62 187 LYS A O 1
ATOM 1536 N N . ALA A 1 188 ? -5.763 3.965 1.700 1.00 90.56 188 ALA A N 1
ATOM 1537 C CA . ALA A 1 188 ? -6.127 2.552 1.646 1.00 90.56 188 ALA A CA 1
ATOM 1538 C C . ALA A 1 188 ? -5.818 1.953 0.265 1.00 90.56 188 ALA A C 1
ATOM 1540 O O . ALA A 1 188 ? -5.370 0.815 0.175 1.00 90.56 188 ALA A O 1
ATOM 1541 N N . ARG A 1 189 ? -5.983 2.737 -0.806 1.00 95.25 189 ARG A N 1
ATOM 1542 C CA . ARG A 1 189 ? -5.663 2.345 -2.181 1.00 95.25 189 ARG A CA 1
ATOM 1543 C C . ARG A 1 189 ? -4.173 2.081 -2.364 1.00 95.25 189 ARG A C 1
ATOM 1545 O O . ARG A 1 189 ? -3.815 1.049 -2.920 1.00 95.25 189 ARG A O 1
ATOM 1552 N N . VAL A 1 190 ? -3.313 2.974 -1.869 1.00 91.56 190 VAL A N 1
ATOM 1553 C CA . VAL A 1 190 ? -1.852 2.786 -1.859 1.00 91.56 190 VAL A CA 1
ATOM 1554 C C . VAL A 1 190 ? -1.482 1.446 -1.227 1.00 91.56 190 VAL A C 1
ATOM 1556 O O . VAL A 1 190 ? -0.656 0.713 -1.773 1.00 91.56 190 VAL A O 1
ATOM 1559 N N . GLU A 1 191 ? -2.113 1.102 -0.105 1.00 90.38 191 GLU A N 1
ATOM 1560 C CA . GLU A 1 191 ? -1.801 -0.140 0.595 1.00 90.38 191 GLU A CA 1
ATOM 1561 C C . GLU A 1 191 ? -2.370 -1.373 -0.121 1.00 90.38 191 GLU A C 1
ATOM 1563 O O . GLU A 1 191 ? -1.654 -2.359 -0.283 1.00 90.38 191 GLU A O 1
ATOM 1568 N N . LEU A 1 192 ? -3.587 -1.301 -0.677 1.00 94.69 192 LEU A N 1
ATOM 1569 C CA . LEU A 1 192 ? -4.117 -2.365 -1.539 1.00 94.69 192 LEU A CA 1
ATOM 1570 C C . LEU A 1 192 ? -3.197 -2.645 -2.735 1.00 94.69 192 LEU A C 1
ATOM 1572 O O . LEU A 1 192 ? -2.922 -3.808 -3.017 1.00 94.69 192 LEU A O 1
ATOM 1576 N N . ILE A 1 193 ? -2.679 -1.608 -3.404 1.00 94.06 193 ILE A N 1
ATOM 1577 C CA . ILE A 1 193 ? -1.738 -1.751 -4.529 1.00 94.06 193 ILE A CA 1
ATOM 1578 C C . ILE A 1 193 ? -0.474 -2.499 -4.094 1.00 94.06 193 ILE A C 1
ATOM 1580 O O . ILE A 1 193 ? -0.021 -3.408 -4.792 1.00 94.06 193 ILE A O 1
ATOM 1584 N N . ARG A 1 194 ? 0.089 -2.148 -2.933 1.00 89.56 194 ARG A N 1
ATOM 1585 C CA . ARG A 1 194 ? 1.277 -2.828 -2.396 1.00 89.56 194 ARG A CA 1
ATOM 1586 C C . ARG A 1 194 ? 1.010 -4.303 -2.133 1.00 89.56 194 ARG A C 1
ATOM 1588 O O . ARG A 1 194 ? 1.819 -5.139 -2.527 1.00 89.56 194 ARG A O 1
ATOM 1595 N N . ILE A 1 195 ? -0.119 -4.620 -1.499 1.00 89.75 195 ILE A N 1
ATOM 1596 C CA . ILE A 1 195 ? -0.469 -6.002 -1.164 1.00 89.75 195 ILE A CA 1
ATOM 1597 C C . ILE A 1 195 ? -0.775 -6.815 -2.427 1.00 89.75 195 ILE A C 1
ATOM 1599 O O . ILE A 1 195 ? -0.271 -7.928 -2.571 1.00 89.75 195 ILE A O 1
ATOM 1603 N N . LEU A 1 196 ? -1.518 -6.249 -3.382 1.00 91.62 196 LEU A N 1
ATOM 1604 C CA . LEU A 1 196 ? -1.778 -6.865 -4.687 1.00 91.62 196 LEU A CA 1
ATOM 1605 C C . LEU A 1 196 ? -0.477 -7.173 -5.446 1.00 91.62 196 LEU A C 1
ATOM 1607 O O . LEU A 1 196 ? -0.354 -8.242 -6.039 1.00 91.62 196 LEU A O 1
ATOM 1611 N N . GLY A 1 197 ? 0.527 -6.293 -5.362 1.00 87.62 197 GLY A N 1
ATOM 1612 C CA . GLY A 1 197 ? 1.861 -6.532 -5.922 1.00 87.62 197 GLY A CA 1
ATOM 1613 C C . GLY A 1 197 ? 2.571 -7.769 -5.360 1.00 87.62 197 GLY A C 1
ATOM 1614 O O . GLY A 1 197 ? 3.410 -8.350 -6.038 1.00 87.62 197 GLY A O 1
ATOM 1615 N N . MET A 1 198 ? 2.216 -8.222 -4.152 1.00 86.19 198 MET A N 1
ATOM 1616 C CA . MET A 1 198 ? 2.780 -9.435 -3.545 1.00 86.19 198 MET A CA 1
ATOM 1617 C C . MET A 1 198 ? 2.123 -10.735 -4.026 1.00 86.19 198 MET A C 1
ATOM 1619 O O . MET A 1 198 ? 2.643 -11.816 -3.735 1.00 86.19 198 MET A O 1
ATOM 1623 N N . LEU A 1 199 ? 0.981 -10.660 -4.719 1.00 84.38 199 LEU A N 1
ATOM 1624 C CA . LEU A 1 199 ? 0.307 -11.837 -5.271 1.00 84.38 199 LEU A CA 1
ATOM 1625 C C . LEU A 1 199 ? 0.949 -12.343 -6.566 1.00 84.38 199 LEU A C 1
ATOM 1627 O O . LEU A 1 199 ? 0.663 -13.469 -6.957 1.00 84.38 199 LEU A O 1
ATOM 1631 N N . ASP A 1 200 ? 1.782 -11.529 -7.224 1.00 80.56 200 ASP A N 1
ATOM 1632 C CA . ASP A 1 200 ? 2.391 -11.822 -8.530 1.00 80.56 200 ASP A CA 1
ATOM 1633 C C . ASP A 1 200 ? 1.344 -12.249 -9.610 1.00 80.56 200 ASP A C 1
ATOM 1635 O O . ASP A 1 200 ? 1.688 -12.872 -10.614 1.00 80.56 200 ASP A O 1
ATOM 1639 N N . SER A 1 201 ? 0.057 -11.895 -9.431 1.00 89.38 201 SER A N 1
ATOM 1640 C CA . SER A 1 201 ? -1.045 -12.229 -10.353 1.00 89.38 201 SER A CA 1
ATOM 1641 C C . SER A 1 201 ? -1.058 -11.299 -11.575 1.00 89.38 201 SER A C 1
ATOM 1643 O O . SER A 1 201 ? -1.123 -10.078 -11.403 1.00 89.38 201 SER A O 1
ATOM 1645 N N . PRO A 1 202 ? -1.090 -11.820 -12.818 1.00 91.81 202 PRO A N 1
ATOM 1646 C CA . PRO A 1 202 ? -1.162 -10.991 -14.022 1.00 91.81 202 PRO A CA 1
ATOM 1647 C C . PRO A 1 202 ? -2.363 -10.040 -14.035 1.00 91.81 202 PRO A C 1
ATOM 1649 O O . PRO A 1 202 ? -2.245 -8.903 -14.491 1.00 91.81 202 PRO A O 1
ATOM 1652 N N . LYS A 1 203 ? -3.512 -10.489 -13.513 1.00 93.75 203 LYS A N 1
ATOM 1653 C CA . LYS A 1 203 ? -4.729 -9.677 -13.434 1.00 93.75 203 LYS A CA 1
ATOM 1654 C C . LYS A 1 203 ? -4.521 -8.500 -12.482 1.00 93.75 203 LYS A C 1
ATOM 1656 O O . LYS A 1 203 ? -4.697 -7.358 -12.894 1.00 93.75 203 LYS A O 1
ATOM 1661 N N . ALA A 1 204 ? -4.044 -8.763 -11.265 1.00 93.62 204 ALA A N 1
ATOM 1662 C CA . ALA A 1 204 ? -3.706 -7.722 -10.297 1.00 93.62 204 ALA A CA 1
ATOM 1663 C C . ALA A 1 204 ? -2.688 -6.705 -10.841 1.00 93.62 204 ALA A C 1
ATOM 1665 O O . ALA A 1 204 ? -2.881 -5.499 -10.704 1.00 93.62 204 ALA A O 1
ATOM 1666 N N . LEU A 1 205 ? -1.620 -7.167 -11.498 1.00 93.19 205 LEU A N 1
ATOM 1667 C CA . LEU A 1 205 ? -0.589 -6.277 -12.042 1.00 93.19 205 LEU A CA 1
ATOM 1668 C C . LEU A 1 205 ? -1.125 -5.389 -13.177 1.00 93.19 205 LEU A C 1
ATOM 1670 O O . LEU A 1 205 ? -0.748 -4.219 -13.270 1.00 93.19 205 LEU A O 1
ATOM 1674 N N . ASN A 1 206 ? -2.025 -5.907 -14.016 1.00 93.88 206 ASN A N 1
ATOM 1675 C CA . ASN A 1 206 ? -2.672 -5.115 -15.063 1.00 93.88 206 ASN A CA 1
ATOM 1676 C C . ASN A 1 206 ? -3.596 -4.030 -14.492 1.00 93.88 206 ASN A C 1
ATOM 1678 O O . ASN A 1 206 ? -3.618 -2.932 -15.040 1.00 93.88 206 ASN A O 1
ATOM 1682 N N . GLU A 1 207 ? -4.286 -4.306 -13.385 1.00 95.00 207 GLU A N 1
ATOM 1683 C CA . GLU A 1 207 ? -5.133 -3.337 -12.668 1.00 95.00 207 GLU A CA 1
ATOM 1684 C C . GLU A 1 207 ? -4.315 -2.293 -11.892 1.00 95.00 207 GLU A C 1
ATOM 1686 O O . GLU A 1 207 ? -4.747 -1.159 -11.699 1.00 95.00 207 GLU A O 1
ATOM 1691 N N . ILE A 1 208 ? -3.089 -2.633 -11.482 1.00 94.56 208 ILE A N 1
ATOM 1692 C CA . ILE A 1 208 ? -2.151 -1.681 -10.870 1.00 94.56 208 ILE A CA 1
ATOM 1693 C C . ILE A 1 208 ? -1.541 -0.736 -11.921 1.00 94.56 208 ILE A C 1
ATOM 1695 O O . ILE A 1 208 ? -1.242 0.423 -11.626 1.00 94.56 208 ILE A O 1
ATOM 1699 N N . ALA A 1 209 ? -1.346 -1.203 -13.155 1.00 93.19 209 ALA A N 1
ATOM 1700 C CA . ALA A 1 209 ? -0.624 -0.469 -14.194 1.00 93.19 209 ALA A CA 1
ATOM 1701 C C . ALA A 1 209 ? -1.131 0.966 -14.480 1.00 93.19 209 ALA A C 1
ATOM 1703 O O . ALA A 1 209 ? -0.283 1.841 -14.674 1.00 93.19 209 ALA A O 1
ATOM 1704 N N . PRO A 1 210 ? -2.448 1.269 -14.486 1.00 93.62 210 PRO A N 1
ATOM 1705 C CA . PRO A 1 210 ? -2.959 2.628 -14.679 1.00 93.62 210 PRO A CA 1
ATOM 1706 C C . PRO A 1 210 ? -2.468 3.635 -13.629 1.00 93.62 210 PRO A C 1
ATOM 1708 O O . PRO A 1 210 ? -2.348 4.823 -13.922 1.00 93.62 210 PRO A O 1
ATOM 1711 N N . PHE A 1 211 ? -2.127 3.182 -12.418 1.00 92.88 211 PHE A N 1
ATOM 1712 C CA . PHE A 1 211 ? -1.656 4.057 -11.342 1.00 92.88 211 PHE A CA 1
ATOM 1713 C C . PHE A 1 211 ? -0.210 4.543 -11.537 1.00 92.88 211 PHE A C 1
ATOM 1715 O O . PHE A 1 211 ? 0.202 5.487 -10.868 1.00 92.88 211 PHE A O 1
ATOM 1722 N N . LEU A 1 212 ? 0.544 3.977 -12.492 1.00 89.31 212 LEU A N 1
ATOM 1723 C CA . LEU A 1 212 ? 1.875 4.472 -12.879 1.00 89.31 212 LEU A CA 1
ATOM 1724 C C . LEU A 1 212 ? 1.856 5.878 -13.480 1.00 89.31 212 LEU A C 1
ATOM 1726 O O . LEU A 1 212 ? 2.879 6.555 -13.485 1.00 89.31 212 LEU A O 1
ATOM 1730 N N . THR A 1 213 ? 0.720 6.286 -14.042 1.00 87.38 213 THR A N 1
ATOM 1731 C CA . THR A 1 213 ? 0.522 7.612 -14.636 1.00 87.38 213 THR A CA 1
ATOM 1732 C C . THR A 1 213 ? -0.278 8.539 -13.723 1.00 87.38 213 THR A C 1
ATOM 1734 O O . THR A 1 213 ? -0.739 9.585 -14.166 1.00 87.38 213 THR A O 1
ATOM 1737 N N . SER A 1 214 ? -0.461 8.162 -12.453 1.00 86.19 214 SER A N 1
ATOM 1738 C CA . SER A 1 214 ? -1.099 9.024 -11.458 1.00 86.19 214 SER A CA 1
ATOM 1739 C C . SER A 1 214 ? -0.235 10.258 -11.183 1.00 86.19 214 SER A C 1
ATOM 1741 O O . SER A 1 214 ? 0.979 10.141 -11.028 1.00 86.19 214 SER A O 1
ATOM 1743 N N . GLY A 1 215 ? -0.866 11.431 -11.071 1.00 78.69 215 GLY A N 1
ATOM 1744 C CA . GLY A 1 215 ? -0.204 12.646 -10.577 1.00 78.69 215 GLY A CA 1
ATOM 1745 C C . GLY A 1 215 ? 0.085 12.604 -9.071 1.00 78.69 215 GLY A C 1
ATOM 1746 O O . GLY A 1 215 ? 0.935 13.344 -8.581 1.00 78.69 215 GLY A O 1
ATOM 1747 N N . ASP A 1 216 ? -0.585 11.715 -8.331 1.00 85.50 216 ASP A N 1
ATOM 1748 C CA . ASP A 1 216 ? -0.250 11.454 -6.932 1.00 85.50 216 ASP A CA 1
ATOM 1749 C C . ASP A 1 216 ? 1.010 10.581 -6.838 1.00 85.50 216 ASP A C 1
ATOM 1751 O O . ASP A 1 216 ? 1.035 9.412 -7.250 1.00 85.50 216 ASP A O 1
ATOM 1755 N N . LYS A 1 217 ? 2.049 11.155 -6.224 1.00 84.44 217 LYS A N 1
ATOM 1756 C CA . LYS A 1 217 ? 3.339 10.504 -6.016 1.00 84.44 217 LYS A CA 1
ATOM 1757 C C . LYS A 1 217 ? 3.241 9.218 -5.202 1.00 84.44 217 LYS A C 1
ATOM 1759 O O . LYS A 1 217 ? 4.019 8.301 -5.461 1.00 84.44 217 LYS A O 1
ATOM 1764 N N . TYR A 1 218 ? 2.320 9.113 -4.243 1.00 85.12 218 TYR A N 1
ATOM 1765 C CA . TYR A 1 218 ? 2.218 7.933 -3.387 1.00 85.12 218 TYR A CA 1
ATOM 1766 C C . TYR A 1 218 ? 1.636 6.747 -4.148 1.00 85.12 218 TYR A C 1
ATOM 1768 O O . TYR A 1 218 ? 2.228 5.665 -4.122 1.00 85.12 218 TYR A O 1
ATOM 1776 N N . LEU A 1 219 ? 0.540 6.956 -4.881 1.00 89.31 219 LEU A N 1
ATOM 1777 C CA . LEU A 1 219 ? -0.028 5.943 -5.772 1.00 89.31 219 LEU A CA 1
ATOM 1778 C C . LEU A 1 219 ? 0.952 5.533 -6.871 1.00 89.31 219 LEU A C 1
ATOM 1780 O O . LEU A 1 219 ? 1.139 4.339 -7.111 1.00 89.31 219 LEU A O 1
ATOM 1784 N N . CYS A 1 220 ? 1.632 6.505 -7.478 1.00 88.38 220 CYS A N 1
ATOM 1785 C CA . CYS A 1 220 ? 2.635 6.248 -8.503 1.00 88.38 220 CYS A CA 1
ATOM 1786 C C . CYS A 1 220 ? 3.799 5.393 -7.966 1.00 88.38 220 CYS A C 1
ATOM 1788 O O . CYS A 1 220 ? 4.168 4.384 -8.572 1.00 88.38 220 CYS A O 1
ATOM 1790 N N . CYS A 1 221 ? 4.356 5.746 -6.801 1.00 84.50 221 CYS A N 1
ATOM 1791 C CA . CYS A 1 221 ? 5.422 4.967 -6.165 1.00 84.50 221 CYS A CA 1
ATOM 1792 C C . CYS A 1 221 ? 4.951 3.562 -5.782 1.00 84.50 221 CYS A C 1
ATOM 1794 O O . CYS A 1 221 ? 5.683 2.594 -5.983 1.00 84.50 221 CYS A O 1
ATOM 1796 N N . ALA A 1 222 ? 3.739 3.435 -5.238 1.00 88.19 222 ALA A N 1
ATOM 1797 C CA . ALA A 1 222 ? 3.172 2.145 -4.865 1.00 88.19 222 ALA A CA 1
ATOM 1798 C C . ALA A 1 222 ? 3.013 1.228 -6.082 1.00 88.19 222 ALA A C 1
ATOM 1800 O O . ALA A 1 222 ? 3.444 0.077 -6.035 1.00 88.19 222 ALA A O 1
ATOM 1801 N N . ALA A 1 223 ? 2.474 1.756 -7.183 1.00 92.31 223 ALA A N 1
ATOM 1802 C CA . ALA A 1 223 ? 2.301 1.019 -8.427 1.00 92.31 223 ALA A CA 1
ATOM 1803 C C . ALA A 1 223 ? 3.641 0.595 -9.035 1.00 92.31 223 ALA A C 1
ATOM 1805 O O . ALA A 1 223 ? 3.814 -0.562 -9.423 1.00 92.31 223 ALA A O 1
ATOM 1806 N N . PHE A 1 224 ? 4.616 1.509 -9.058 1.00 89.12 224 PHE A N 1
ATOM 1807 C CA . PHE A 1 224 ? 5.966 1.208 -9.522 1.00 89.12 224 PHE A CA 1
ATOM 1808 C C . PHE A 1 224 ? 6.612 0.093 -8.698 1.00 89.12 224 PHE A C 1
ATOM 1810 O O . PHE A 1 224 ? 7.113 -0.872 -9.268 1.00 89.12 224 PHE A O 1
ATOM 1817 N N . MET A 1 225 ? 6.575 0.194 -7.365 1.00 86.38 225 MET A N 1
ATOM 1818 C CA . MET A 1 225 ? 7.153 -0.821 -6.481 1.00 86.38 225 MET A CA 1
ATOM 1819 C C . MET A 1 225 ? 6.474 -2.176 -6.644 1.00 86.38 225 MET A C 1
ATOM 1821 O O . MET A 1 225 ? 7.169 -3.186 -6.722 1.00 86.38 225 MET A O 1
ATOM 1825 N N . ALA A 1 226 ? 5.142 -2.202 -6.720 1.00 88.31 226 ALA A N 1
ATOM 1826 C CA . ALA A 1 226 ? 4.386 -3.430 -6.917 1.00 88.31 226 ALA A CA 1
ATOM 1827 C C . ALA A 1 226 ? 4.831 -4.14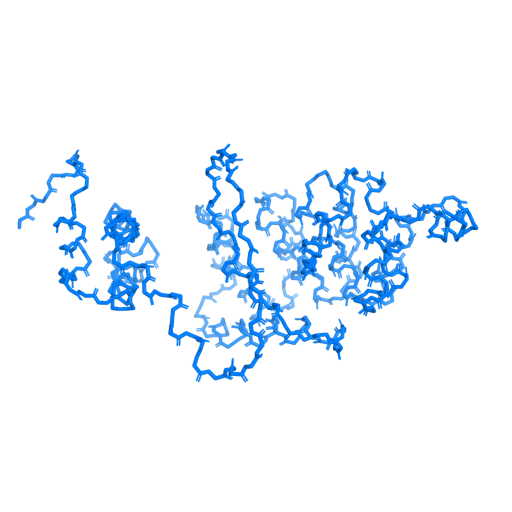7 -8.203 1.00 88.31 226 ALA A C 1
ATOM 1829 O O . ALA A 1 226 ? 5.205 -5.319 -8.156 1.00 88.31 226 ALA A O 1
ATOM 1830 N N . LEU A 1 227 ? 4.903 -3.422 -9.323 1.00 89.19 227 LEU A N 1
ATOM 1831 C CA . LEU A 1 227 ? 5.322 -3.977 -10.611 1.00 89.19 227 LEU A CA 1
ATOM 1832 C C . LEU A 1 227 ? 6.813 -4.350 -10.656 1.00 89.19 227 LEU A C 1
ATOM 1834 O O . LEU A 1 227 ? 7.163 -5.400 -11.184 1.00 89.19 227 LEU A O 1
ATOM 1838 N N . ASP A 1 228 ? 7.705 -3.539 -10.087 1.00 85.69 228 ASP A N 1
ATOM 1839 C CA . ASP A 1 228 ? 9.142 -3.851 -10.019 1.00 85.69 228 ASP A CA 1
ATOM 1840 C C . ASP A 1 228 ? 9.390 -5.109 -9.163 1.00 85.69 228 ASP A C 1
ATOM 1842 O O . ASP A 1 228 ? 10.193 -5.973 -9.514 1.00 85.69 228 ASP A O 1
ATOM 1846 N N . SER A 1 229 ? 8.631 -5.275 -8.074 1.00 83.81 229 SER A N 1
ATOM 1847 C CA . SER A 1 229 ? 8.743 -6.434 -7.181 1.00 83.81 229 SER A CA 1
ATOM 1848 C C . SER A 1 229 ? 8.208 -7.747 -7.769 1.00 83.81 229 SER A C 1
ATOM 1850 O O . SER A 1 229 ? 8.616 -8.823 -7.318 1.00 83.81 229 SER A O 1
ATOM 1852 N N . ALA A 1 230 ? 7.348 -7.665 -8.790 1.00 83.12 230 ALA A N 1
ATOM 1853 C CA . ALA A 1 230 ? 6.788 -8.812 -9.505 1.00 83.12 230 ALA A CA 1
ATOM 1854 C C . ALA A 1 230 ? 7.751 -9.409 -10.553 1.00 83.12 230 ALA A C 1
ATOM 1856 O O . ALA A 1 230 ? 7.402 -10.336 -11.287 1.00 83.12 230 ALA A O 1
ATOM 1857 N N . GLY A 1 231 ? 8.980 -8.890 -10.651 1.00 84.12 231 GLY A N 1
ATOM 1858 C CA . GLY A 1 231 ? 10.022 -9.453 -11.505 1.00 84.12 231 GLY A CA 1
ATOM 1859 C C . GLY A 1 231 ? 9.693 -9.337 -12.993 1.00 84.12 231 GLY A C 1
ATOM 1860 O O . GLY A 1 231 ? 9.250 -8.292 -13.459 1.00 84.12 231 GLY A O 1
ATOM 1861 N N . SER A 1 232 ? 9.942 -10.394 -13.772 1.00 84.69 232 SER A N 1
ATOM 1862 C CA . SER A 1 232 ? 9.821 -10.369 -15.241 1.00 84.69 232 SER A CA 1
ATOM 1863 C C . SER A 1 232 ? 8.430 -9.957 -15.741 1.00 84.69 232 SER A C 1
ATOM 1865 O O . SER A 1 232 ? 8.342 -9.212 -16.718 1.00 84.69 232 SER A O 1
ATOM 1867 N N . LEU A 1 233 ? 7.362 -10.384 -15.060 1.00 86.44 233 LEU A N 1
ATOM 1868 C CA . LEU A 1 233 ? 5.981 -10.046 -15.417 1.00 86.44 233 LEU A CA 1
ATOM 1869 C C . LEU A 1 233 ? 5.715 -8.546 -15.262 1.00 86.44 233 LEU A C 1
ATOM 1871 O O . LEU A 1 233 ? 5.327 -7.877 -16.220 1.00 86.44 233 LEU A O 1
ATOM 1875 N N . GLY A 1 234 ? 5.983 -7.995 -14.078 1.00 86.94 234 GLY A N 1
ATOM 1876 C CA . GLY A 1 234 ? 5.773 -6.571 -13.831 1.00 86.94 234 GLY A CA 1
ATOM 1877 C C . GLY A 1 234 ? 6.756 -5.685 -14.599 1.00 86.94 234 GLY A C 1
ATOM 1878 O O . GLY A 1 234 ? 6.374 -4.624 -15.084 1.00 86.94 234 GLY A O 1
ATOM 1879 N N . HIS A 1 235 ? 7.981 -6.157 -14.841 1.00 86.81 235 HIS A N 1
ATOM 1880 C CA . HIS A 1 235 ? 8.931 -5.521 -15.753 1.00 86.81 235 HIS A CA 1
ATOM 1881 C C . HIS A 1 235 ? 8.387 -5.407 -17.177 1.00 86.81 235 HIS A C 1
ATOM 1883 O O . HIS A 1 235 ? 8.502 -4.342 -17.769 1.00 86.81 235 HIS A O 1
ATOM 1889 N N . SER A 1 236 ? 7.766 -6.462 -17.716 1.00 88.31 236 SER A N 1
ATOM 1890 C CA . SER A 1 236 ? 7.146 -6.410 -19.045 1.00 88.31 236 SER A CA 1
ATOM 1891 C C . SER A 1 236 ? 6.034 -5.361 -19.105 1.00 88.31 236 SER A C 1
ATOM 1893 O O . SER A 1 236 ? 5.946 -4.610 -20.074 1.00 88.31 236 SER A O 1
ATOM 1895 N N . ILE A 1 237 ? 5.215 -5.260 -18.054 1.00 88.94 237 ILE A N 1
ATOM 1896 C CA . ILE A 1 237 ? 4.146 -4.258 -17.955 1.00 88.94 237 ILE A CA 1
ATOM 1897 C C . ILE A 1 237 ? 4.730 -2.844 -17.863 1.00 88.94 237 ILE A C 1
ATOM 1899 O O . ILE A 1 237 ? 4.286 -1.960 -18.595 1.00 88.94 237 ILE A O 1
ATOM 1903 N N . LEU A 1 238 ? 5.743 -2.637 -17.014 1.00 87.25 238 LEU A N 1
ATOM 1904 C CA . LEU A 1 238 ? 6.465 -1.369 -16.898 1.00 87.25 238 LEU A CA 1
ATOM 1905 C C . LEU A 1 238 ? 7.057 -0.965 -18.242 1.00 87.25 238 LEU A C 1
ATOM 1907 O O . LEU A 1 238 ? 6.830 0.149 -18.692 1.00 87.25 238 LEU A O 1
ATOM 1911 N N . ASP A 1 239 ? 7.761 -1.875 -18.907 1.00 85.25 239 ASP A N 1
ATOM 1912 C CA . ASP A 1 239 ? 8.434 -1.588 -20.166 1.00 85.25 239 ASP A CA 1
ATOM 1913 C C . ASP A 1 239 ? 7.402 -1.303 -21.276 1.00 85.25 239 ASP A C 1
ATOM 1915 O O . ASP A 1 239 ? 7.579 -0.340 -22.010 1.00 85.25 239 ASP A O 1
ATOM 1919 N N . LYS A 1 240 ? 6.264 -2.014 -21.339 1.00 87.31 240 LYS A N 1
ATOM 1920 C CA . LYS A 1 240 ? 5.160 -1.716 -22.280 1.00 87.31 240 LYS A CA 1
ATOM 1921 C C . LYS A 1 240 ? 4.485 -0.370 -22.010 1.00 87.31 240 LYS A C 1
ATOM 1923 O O . LYS A 1 240 ? 4.175 0.367 -22.940 1.00 87.31 240 LYS A O 1
ATOM 1928 N N . ARG A 1 241 ? 4.220 -0.047 -20.741 1.00 84.56 241 ARG A N 1
ATOM 1929 C CA . ARG A 1 241 ? 3.482 1.165 -20.345 1.00 84.56 241 ARG A CA 1
ATOM 1930 C C . ARG A 1 241 ? 4.357 2.406 -20.329 1.00 84.56 241 ARG A C 1
ATOM 1932 O O . ARG A 1 241 ? 3.846 3.499 -20.556 1.00 84.56 241 ARG A O 1
ATOM 1939 N N . LEU A 1 242 ? 5.645 2.262 -20.046 1.00 79.56 242 LEU A N 1
ATOM 1940 C CA . LEU A 1 242 ? 6.611 3.353 -19.925 1.00 79.56 242 LEU A CA 1
ATOM 1941 C C . LEU A 1 242 ? 7.531 3.467 -21.144 1.00 79.56 242 LEU A C 1
ATOM 1943 O O . LEU A 1 242 ? 8.346 4.389 -21.163 1.00 79.56 242 LEU A O 1
ATOM 1947 N N . ALA A 1 243 ? 7.400 2.573 -22.136 1.00 68.62 243 ALA A N 1
ATOM 1948 C CA . ALA A 1 243 ? 8.203 2.566 -23.356 1.00 68.62 243 ALA A CA 1
ATOM 1949 C C . ALA A 1 243 ? 8.345 3.979 -23.938 1.00 68.62 243 ALA A C 1
ATOM 1951 O O . ALA A 1 243 ? 7.336 4.618 -24.261 1.00 68.62 243 ALA A O 1
ATOM 1952 N N . PRO A 1 244 ? 9.581 4.473 -24.094 1.00 58.09 244 PRO A N 1
ATOM 1953 C CA . PRO A 1 244 ? 9.841 5.591 -24.971 1.00 58.09 244 PRO A CA 1
ATOM 1954 C C . PRO A 1 244 ? 9.946 5.130 -26.436 1.00 58.09 244 PRO A C 1
ATOM 1956 O O . PRO A 1 244 ? 10.304 3.980 -26.690 1.00 58.09 244 PRO A O 1
ATOM 1959 N N . PRO A 1 245 ? 9.708 6.028 -27.407 1.00 51.62 245 PRO A N 1
ATOM 1960 C CA . PRO A 1 245 ? 9.705 5.704 -28.836 1.00 51.62 245 PRO A CA 1
ATOM 1961 C C . PRO A 1 245 ? 11.062 5.251 -29.413 1.00 51.62 245 PRO A C 1
ATOM 1963 O O . PRO A 1 245 ? 11.095 4.748 -30.531 1.00 51.62 245 PRO A O 1
ATOM 1966 N N . SER A 1 246 ? 12.187 5.377 -28.695 1.00 53.00 246 SER A N 1
ATOM 1967 C CA . SER A 1 246 ? 13.471 4.820 -29.146 1.00 53.00 246 SER A CA 1
ATOM 1968 C C . SER A 1 246 ? 14.457 4.562 -27.999 1.00 53.00 246 SER A C 1
ATOM 1970 O O . SER A 1 246 ? 14.784 5.430 -27.189 1.00 53.00 246 SER A O 1
ATOM 1972 N N . THR A 1 247 ? 14.982 3.340 -27.941 1.00 52.72 247 THR A N 1
ATOM 1973 C CA . THR A 1 247 ? 15.920 2.840 -26.918 1.00 52.72 247 THR A CA 1
ATOM 1974 C C . THR A 1 247 ? 17.301 3.516 -26.981 1.00 52.72 247 THR A C 1
ATOM 1976 O O . THR A 1 247 ? 18.056 3.489 -26.009 1.00 52.72 247 THR A O 1
ATOM 1979 N N . PHE A 1 248 ? 17.624 4.145 -28.117 1.00 49.69 248 PHE A N 1
ATOM 1980 C CA . PHE A 1 248 ? 18.934 4.719 -28.439 1.00 49.69 248 PHE A CA 1
ATOM 1981 C C . PHE A 1 248 ? 19.147 6.132 -27.862 1.00 49.69 248 PHE A C 1
ATOM 1983 O O . PHE A 1 248 ? 20.197 6.410 -27.284 1.00 49.69 248 PHE A O 1
ATOM 1990 N N . MET A 1 249 ? 18.128 7.001 -27.898 1.00 49.44 249 MET A N 1
ATOM 1991 C CA . MET A 1 249 ? 18.237 8.388 -27.406 1.00 49.44 249 MET A CA 1
ATOM 1992 C C . MET A 1 249 ? 18.498 8.485 -25.889 1.00 49.44 249 MET A C 1
ATOM 1994 O O . MET A 1 249 ? 19.112 9.436 -25.407 1.00 49.44 249 MET A O 1
ATOM 1998 N N . TYR A 1 250 ? 18.093 7.474 -25.117 1.00 52.59 250 TYR A N 1
ATOM 1999 C CA . TYR A 1 250 ? 18.228 7.465 -23.654 1.00 52.59 250 TYR A CA 1
ATOM 2000 C C . TYR A 1 250 ? 19.622 7.070 -23.161 1.00 52.59 250 TYR A C 1
ATOM 2002 O O . TYR A 1 250 ? 20.044 7.509 -22.086 1.00 52.59 250 TYR A O 1
ATOM 2010 N N . LEU A 1 251 ? 20.349 6.252 -23.931 1.00 48.97 251 LEU A N 1
ATOM 2011 C CA . LEU A 1 251 ? 21.735 5.921 -23.606 1.00 48.97 251 LEU A CA 1
ATOM 2012 C C . LEU A 1 251 ? 22.593 7.190 -23.673 1.00 48.97 251 LEU A C 1
ATOM 2014 O O . LEU A 1 251 ? 23.346 7.468 -22.747 1.00 48.97 251 LEU A O 1
ATOM 2018 N N . LEU A 1 252 ? 22.388 8.004 -24.711 1.00 47.22 252 LEU A N 1
ATOM 2019 C CA . LEU A 1 252 ? 23.103 9.262 -24.904 1.00 47.22 252 LEU A CA 1
ATOM 2020 C C . LEU A 1 252 ? 22.716 10.311 -23.848 1.00 47.22 252 LEU A C 1
ATOM 2022 O O . LEU A 1 252 ? 23.590 10.931 -23.251 1.00 47.22 252 LEU A O 1
ATOM 2026 N N . GLN A 1 253 ? 21.431 10.452 -23.512 1.00 50.22 253 GLN A N 1
ATOM 2027 C CA . GLN A 1 253 ? 20.999 11.461 -22.536 1.00 50.22 253 GLN A CA 1
ATOM 2028 C C . GLN A 1 253 ? 21.426 11.128 -21.088 1.00 50.22 253 GLN A C 1
ATOM 2030 O O . GLN A 1 253 ? 21.880 12.001 -20.357 1.00 50.22 253 GLN A O 1
ATOM 2035 N N . SER A 1 254 ? 21.365 9.863 -20.656 1.00 47.34 254 SER A N 1
ATOM 2036 C CA . SER A 1 254 ? 21.801 9.487 -19.292 1.00 47.34 254 SER A CA 1
ATOM 2037 C C . SER A 1 254 ? 23.323 9.542 -19.090 1.00 47.34 254 SER A C 1
ATOM 2039 O O . SER A 1 254 ? 23.787 9.834 -17.988 1.00 47.34 254 SER A O 1
ATOM 2041 N N . VAL A 1 255 ? 24.105 9.297 -20.147 1.00 48.19 255 VAL A N 1
ATOM 2042 C CA . VAL A 1 255 ? 25.574 9.357 -20.094 1.00 48.19 255 VAL A CA 1
ATOM 2043 C C . VAL A 1 255 ? 26.076 10.805 -20.126 1.00 48.19 255 VAL A C 1
ATOM 2045 O O . VAL A 1 255 ? 27.016 11.126 -19.400 1.00 48.19 255 VAL A O 1
ATOM 2048 N N . PHE A 1 256 ? 25.425 11.696 -20.884 1.00 44.78 256 PHE A N 1
ATOM 2049 C CA . PHE A 1 256 ? 25.903 13.071 -21.076 1.00 44.78 256 PHE A CA 1
ATOM 2050 C C . PHE A 1 256 ? 25.190 14.141 -20.229 1.00 44.78 256 PHE A C 1
ATOM 2052 O O . PHE A 1 256 ? 25.821 15.138 -19.889 1.00 44.78 256 PHE A O 1
ATOM 2059 N N . THR A 1 257 ? 23.934 13.948 -19.804 1.00 51.62 257 THR A N 1
ATOM 2060 C CA . THR A 1 257 ? 23.159 14.977 -19.069 1.00 51.62 257 THR A CA 1
ATOM 2061 C C . THR A 1 257 ? 22.587 14.502 -17.733 1.00 51.62 257 THR A C 1
ATOM 2063 O O . THR A 1 257 ? 21.716 15.165 -17.172 1.00 51.62 257 THR A O 1
ATOM 2066 N N . GLY A 1 258 ? 23.035 13.354 -17.215 1.00 55.22 258 GLY A N 1
ATOM 2067 C CA . GLY A 1 258 ? 22.514 12.823 -15.957 1.00 55.22 258 GLY A CA 1
ATOM 2068 C C . GLY A 1 258 ? 22.730 13.799 -14.799 1.00 55.22 258 GLY A C 1
ATOM 2069 O O . GLY A 1 258 ? 23.856 14.264 -14.577 1.00 55.22 258 GLY A O 1
ATOM 2070 N N . THR A 1 259 ? 21.651 14.110 -14.077 1.00 64.69 259 THR A N 1
ATOM 2071 C CA . THR A 1 259 ? 21.699 14.975 -12.888 1.00 64.69 259 THR A CA 1
ATOM 2072 C C . THR A 1 259 ? 22.657 14.381 -11.849 1.00 64.69 259 THR A C 1
ATOM 2074 O O . THR A 1 259 ? 22.867 13.164 -11.803 1.00 64.69 259 THR A O 1
ATOM 2077 N N . ASP A 1 260 ? 23.250 15.208 -10.984 1.00 72.62 260 ASP A N 1
ATOM 2078 C CA . ASP A 1 260 ? 24.176 14.725 -9.942 1.00 72.62 260 ASP A CA 1
ATOM 2079 C C . ASP A 1 260 ? 23.560 13.627 -9.061 1.00 72.62 260 ASP A C 1
ATOM 2081 O O . ASP A 1 260 ? 24.253 12.732 -8.580 1.00 72.62 260 ASP A O 1
ATOM 2085 N N . ILE A 1 261 ? 22.236 13.655 -8.926 1.00 66.25 261 ILE A N 1
ATOM 2086 C CA . ILE A 1 261 ? 21.389 12.691 -8.222 1.00 66.25 261 ILE A CA 1
ATOM 2087 C C . ILE A 1 261 ? 21.451 11.307 -8.890 1.00 66.25 261 ILE A C 1
ATOM 2089 O O . ILE A 1 261 ? 21.701 10.309 -8.212 1.00 66.25 261 ILE A O 1
ATOM 2093 N N . GLU A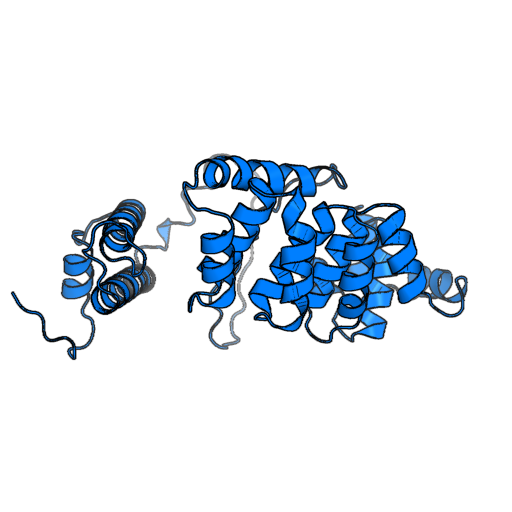 1 262 ? 21.313 11.237 -10.217 1.00 68.38 262 GLU A N 1
ATOM 2094 C CA . GLU A 1 262 ? 21.428 9.989 -10.987 1.00 68.38 262 GLU A CA 1
ATOM 2095 C C . GLU A 1 262 ? 22.839 9.405 -10.898 1.00 68.38 262 GLU A C 1
ATOM 2097 O O . GLU A 1 262 ? 23.022 8.214 -10.624 1.00 68.38 262 GLU A O 1
ATOM 2102 N N . LYS A 1 263 ? 23.855 10.261 -11.067 1.00 69.38 263 LYS A N 1
ATOM 2103 C CA . LYS A 1 263 ? 25.264 9.863 -10.965 1.00 69.38 263 LYS A CA 1
ATOM 2104 C C . LYS A 1 263 ? 25.590 9.358 -9.559 1.00 69.38 263 LYS A C 1
ATOM 2106 O O . LYS A 1 263 ? 26.287 8.353 -9.428 1.00 69.38 263 LYS A O 1
ATOM 2111 N N . LYS A 1 264 ? 25.069 10.002 -8.509 1.00 72.25 264 LYS A N 1
ATOM 2112 C CA . LYS A 1 264 ? 25.255 9.598 -7.106 1.00 72.25 264 LYS A CA 1
ATOM 2113 C C . LYS A 1 264 ? 24.577 8.258 -6.809 1.00 72.25 264 LYS A C 1
ATOM 2115 O O . LYS A 1 264 ? 25.217 7.390 -6.216 1.00 72.25 264 LYS A O 1
ATOM 2120 N N . ALA A 1 265 ? 23.345 8.050 -7.277 1.00 63.34 265 ALA A N 1
ATOM 2121 C CA . ALA A 1 265 ? 22.620 6.790 -7.101 1.00 63.34 265 ALA A CA 1
ATOM 2122 C C . ALA A 1 265 ? 23.317 5.603 -7.797 1.00 63.34 265 ALA A C 1
ATOM 2124 O O . ALA A 1 265 ? 23.492 4.543 -7.189 1.00 63.34 265 ALA A O 1
ATOM 2125 N N . LEU A 1 266 ? 23.781 5.791 -9.041 1.00 65.44 266 LEU A N 1
ATOM 2126 C CA . LEU A 1 266 ? 24.504 4.761 -9.799 1.00 65.44 266 LEU A CA 1
ATOM 2127 C C . LEU A 1 266 ? 25.894 4.471 -9.224 1.00 65.44 266 LEU A C 1
ATOM 2129 O O . LEU A 1 266 ? 26.259 3.306 -9.066 1.00 65.44 266 LEU A O 1
ATOM 2133 N N . ARG A 1 267 ? 26.669 5.509 -8.873 1.00 65.31 267 ARG A N 1
ATOM 2134 C CA . ARG A 1 267 ? 28.012 5.345 -8.281 1.00 65.31 267 ARG A CA 1
ATOM 2135 C C . ARG A 1 267 ? 27.962 4.623 -6.943 1.00 65.31 267 ARG A C 1
ATOM 2137 O O . ARG A 1 267 ? 28.829 3.803 -6.661 1.00 65.31 267 ARG A O 1
ATOM 2144 N N . ALA A 1 268 ? 26.929 4.881 -6.148 1.00 64.88 268 ALA A N 1
ATOM 2145 C CA . ALA A 1 268 ? 26.708 4.180 -4.892 1.00 64.88 268 ALA A CA 1
ATOM 2146 C C . ALA A 1 268 ? 26.174 2.741 -5.080 1.00 64.88 268 ALA A C 1
ATOM 2148 O O . ALA A 1 268 ? 25.933 2.060 -4.085 1.00 64.88 268 ALA A O 1
ATOM 2149 N N . ARG A 1 269 ? 25.991 2.272 -6.331 1.00 62.12 269 ARG A N 1
ATOM 2150 C CA . ARG A 1 269 ? 25.370 0.982 -6.692 1.00 62.12 269 ARG A CA 1
ATOM 2151 C C . ARG A 1 269 ? 24.043 0.751 -5.961 1.00 62.12 269 ARG A C 1
ATOM 2153 O O . ARG A 1 269 ? 23.723 -0.375 -5.598 1.00 62.12 269 ARG A O 1
ATOM 2160 N N . LEU A 1 270 ? 23.299 1.829 -5.711 1.00 63.12 270 LEU A N 1
ATOM 2161 C CA . LEU A 1 270 ? 22.058 1.772 -4.940 1.00 63.12 270 LEU A CA 1
ATOM 2162 C C . LEU A 1 270 ? 20.900 1.226 -5.766 1.00 63.12 270 LEU A C 1
ATOM 2164 O O . LEU A 1 270 ? 19.967 0.692 -5.186 1.00 63.12 270 LEU A O 1
ATOM 2168 N N . ILE A 1 271 ? 20.945 1.417 -7.088 1.00 70.94 271 ILE A N 1
ATOM 2169 C CA . ILE A 1 271 ? 19.870 1.080 -8.019 1.00 70.94 271 ILE A CA 1
ATOM 2170 C C . ILE A 1 271 ? 20.492 0.600 -9.333 1.00 70.94 271 ILE A C 1
ATOM 2172 O O . ILE A 1 271 ? 21.463 1.182 -9.826 1.00 70.94 271 ILE A O 1
ATOM 2176 N N . SER A 1 272 ? 19.918 -0.442 -9.939 1.00 77.31 272 SER A N 1
ATOM 2177 C CA . SER A 1 272 ? 20.337 -0.894 -11.270 1.00 77.31 272 SER A CA 1
ATOM 2178 C C . SER A 1 272 ? 20.027 0.144 -12.359 1.00 77.31 272 SER A C 1
ATOM 2180 O O . SER A 1 272 ? 19.004 0.827 -12.319 1.00 77.31 272 SER A O 1
ATOM 2182 N N . ILE A 1 273 ? 20.856 0.209 -13.408 1.00 75.06 273 ILE A N 1
ATOM 2183 C CA . ILE A 1 273 ? 20.630 1.109 -14.557 1.00 75.06 273 ILE A CA 1
ATOM 2184 C C . ILE A 1 273 ? 19.230 0.903 -15.161 1.00 75.06 273 ILE A C 1
ATOM 2186 O O . ILE A 1 273 ? 18.559 1.868 -15.517 1.00 75.06 273 ILE A O 1
ATOM 2190 N N . LYS A 1 274 ? 18.758 -0.349 -15.247 1.00 78.12 274 LYS A N 1
ATOM 2191 C CA . LYS A 1 274 ? 17.420 -0.671 -15.771 1.00 78.12 274 LYS A CA 1
ATOM 2192 C C . LYS A 1 274 ? 16.310 -0.074 -14.899 1.00 78.12 274 LYS A C 1
ATOM 2194 O O . LYS A 1 274 ? 15.381 0.524 -15.432 1.00 78.12 274 LYS A O 1
ATOM 2199 N N . LYS A 1 275 ? 16.430 -0.177 -13.574 1.00 81.19 275 LYS A N 1
ATOM 2200 C CA . LYS A 1 275 ? 15.461 0.389 -12.627 1.00 81.19 275 LYS A CA 1
ATOM 2201 C C . LYS A 1 275 ? 15.460 1.918 -12.657 1.00 81.19 275 LYS A C 1
ATOM 2203 O O . LYS A 1 275 ? 14.391 2.515 -12.726 1.00 81.19 275 LYS A O 1
ATOM 2208 N N . LEU A 1 276 ? 16.636 2.547 -12.727 1.00 79.25 276 LEU A N 1
ATOM 2209 C CA . LEU A 1 276 ? 16.748 4.000 -12.881 1.00 79.25 276 LEU A CA 1
ATOM 2210 C C . LEU A 1 276 ? 16.104 4.497 -14.186 1.00 79.25 276 LEU A C 1
ATOM 2212 O O . LEU A 1 276 ? 15.400 5.501 -14.179 1.00 79.25 276 LEU A O 1
ATOM 2216 N N . ARG A 1 277 ? 16.275 3.768 -15.300 1.00 81.06 277 ARG A N 1
ATOM 2217 C CA . ARG A 1 277 ? 15.611 4.100 -16.575 1.00 81.06 277 ARG A CA 1
ATOM 2218 C C . ARG A 1 277 ? 14.092 4.111 -16.447 1.00 81.06 277 ARG A C 1
ATOM 2220 O O . ARG A 1 277 ? 13.454 5.029 -16.955 1.00 81.06 277 ARG A O 1
ATOM 2227 N N . ARG A 1 278 ? 13.520 3.121 -15.761 1.00 83.31 278 ARG A N 1
ATOM 2228 C CA . ARG A 1 278 ? 12.069 3.054 -15.549 1.00 83.31 278 ARG A CA 1
ATOM 2229 C C . ARG A 1 278 ? 11.583 4.185 -14.646 1.00 83.31 278 ARG A C 1
ATOM 2231 O O . ARG A 1 278 ? 10.591 4.817 -14.984 1.00 83.31 278 ARG A O 1
ATOM 2238 N N . LEU A 1 279 ? 12.308 4.502 -13.570 1.00 83.06 279 LEU A N 1
ATOM 2239 C CA . LEU A 1 279 ? 11.997 5.651 -12.708 1.00 83.06 279 LEU A CA 1
ATOM 2240 C C . LEU A 1 279 ? 12.016 6.971 -13.488 1.00 83.06 279 LEU A C 1
ATOM 2242 O O . LEU A 1 279 ? 11.072 7.747 -13.403 1.00 83.06 279 LEU A O 1
ATOM 2246 N N . ASN A 1 280 ? 13.027 7.185 -14.328 1.00 81.75 280 ASN A N 1
ATOM 2247 C CA . ASN A 1 280 ? 13.092 8.365 -15.190 1.00 81.75 280 ASN A CA 1
ATOM 2248 C C . ASN A 1 280 ? 11.939 8.432 -16.198 1.00 81.75 280 ASN A C 1
ATOM 2250 O O . ASN A 1 280 ? 11.441 9.517 -16.496 1.00 81.75 280 ASN A O 1
ATOM 2254 N N . ALA A 1 281 ? 11.491 7.290 -16.725 1.00 83.12 281 ALA A N 1
ATOM 2255 C CA . ALA A 1 281 ? 10.316 7.244 -17.590 1.00 83.12 281 ALA A CA 1
ATOM 2256 C C . ALA A 1 281 ? 9.030 7.618 -16.830 1.00 83.12 281 ALA A C 1
ATOM 2258 O O . ALA A 1 281 ? 8.205 8.361 -17.361 1.00 83.12 281 ALA A O 1
ATOM 2259 N N . VAL A 1 282 ? 8.894 7.178 -15.574 1.00 83.25 282 VAL A N 1
ATOM 2260 C CA . VAL A 1 282 ? 7.795 7.580 -14.683 1.00 83.25 282 VAL A CA 1
ATOM 2261 C C . VAL A 1 282 ? 7.828 9.086 -14.411 1.00 83.25 282 VAL A C 1
ATOM 2263 O O . VAL A 1 282 ? 6.810 9.746 -14.610 1.00 83.25 282 VAL A O 1
ATOM 2266 N N . THR A 1 283 ? 8.984 9.654 -14.043 1.00 83.88 283 THR A N 1
ATOM 2267 C CA . THR A 1 283 ? 9.162 11.106 -13.833 1.00 83.88 283 THR A CA 1
ATOM 2268 C C . THR A 1 283 ? 8.706 11.910 -15.047 1.00 83.88 283 THR A C 1
ATOM 2270 O O . THR A 1 283 ? 7.978 12.884 -14.899 1.00 83.88 283 THR A O 1
ATOM 2273 N N . ARG A 1 284 ? 9.073 11.490 -16.264 1.00 82.06 284 ARG A N 1
ATOM 2274 C CA . ARG A 1 284 ? 8.671 12.192 -17.495 1.00 82.06 284 ARG A CA 1
ATOM 2275 C C . ARG A 1 284 ? 7.166 12.135 -17.750 1.00 82.06 284 ARG A C 1
ATOM 2277 O O . ARG A 1 284 ? 6.609 13.115 -18.225 1.00 82.06 284 ARG A O 1
ATOM 2284 N N . LYS A 1 285 ? 6.519 10.999 -17.467 1.00 83.38 285 LYS A N 1
ATOM 2285 C CA . LYS A 1 285 ? 5.077 10.829 -17.707 1.00 83.38 285 LYS A CA 1
ATOM 2286 C C . LYS A 1 285 ? 4.201 11.502 -16.656 1.00 83.38 285 LYS A C 1
ATOM 2288 O O . LYS A 1 285 ? 3.117 11.955 -16.991 1.00 83.38 285 LYS A O 1
ATOM 2293 N N . THR A 1 286 ? 4.648 11.529 -15.405 1.00 81.38 286 THR A N 1
ATOM 2294 C CA . THR A 1 286 ? 3.844 12.012 -14.268 1.00 81.38 286 THR A CA 1
ATOM 2295 C C . THR A 1 286 ? 4.212 13.422 -13.821 1.00 81.38 286 THR A C 1
ATOM 2297 O O . THR A 1 286 ? 3.442 14.055 -13.110 1.00 81.38 286 THR A O 1
ATOM 2300 N N . GLY A 1 287 ? 5.401 13.909 -14.187 1.00 82.06 287 GLY A N 1
ATOM 2301 C CA . GLY A 1 287 ? 5.974 15.137 -13.638 1.00 82.06 287 GLY A CA 1
ATOM 2302 C C . GLY A 1 287 ? 6.492 14.995 -12.202 1.00 82.06 287 GLY A C 1
ATOM 2303 O O . GLY A 1 287 ? 7.037 15.958 -11.665 1.00 82.06 287 GLY A O 1
ATOM 2304 N N . VAL A 1 288 ? 6.368 13.818 -11.568 1.00 79.44 288 VAL A N 1
ATOM 2305 C CA . VAL A 1 288 ? 6.850 13.598 -10.197 1.00 79.44 288 VAL A CA 1
ATOM 2306 C C . VAL A 1 288 ? 8.383 13.600 -10.187 1.00 79.44 288 VAL A C 1
ATOM 2308 O O . VAL A 1 288 ? 8.987 12.770 -10.878 1.00 79.44 288 VAL A O 1
ATOM 2311 N N . PRO A 1 289 ? 9.035 14.479 -9.400 1.00 81.94 289 PRO A N 1
ATOM 2312 C CA . PRO A 1 289 ? 10.488 14.584 -9.368 1.00 81.94 289 PRO A CA 1
ATOM 2313 C C . PRO A 1 289 ? 11.159 13.250 -9.037 1.00 81.94 289 PRO A C 1
ATOM 2315 O O . PRO A 1 289 ? 10.730 12.528 -8.137 1.00 81.94 289 PRO A O 1
ATOM 2318 N N . LEU A 1 290 ? 12.267 12.944 -9.717 1.00 80.75 290 LEU A N 1
ATOM 2319 C CA . LEU A 1 290 ? 13.060 11.747 -9.427 1.00 80.75 290 LEU A CA 1
ATOM 2320 C C . LEU A 1 290 ? 13.451 11.626 -7.936 1.00 80.75 290 LEU A C 1
ATOM 2322 O O . LEU A 1 290 ? 13.353 10.517 -7.415 1.00 80.75 290 LEU A O 1
ATOM 2326 N N . PRO A 1 291 ? 13.839 12.702 -7.214 1.00 78.38 291 PRO A N 1
ATOM 2327 C CA . PRO A 1 291 ? 14.132 12.613 -5.782 1.00 78.38 291 PRO A CA 1
ATOM 2328 C C . PRO A 1 291 ? 12.945 12.122 -4.950 1.00 78.38 291 PRO A C 1
ATOM 2330 O O . PRO A 1 291 ? 13.133 11.273 -4.085 1.00 78.38 291 PRO A O 1
ATOM 2333 N N . ASP A 1 292 ? 11.731 12.585 -5.256 1.00 74.94 292 ASP A N 1
ATOM 2334 C CA . ASP A 1 292 ? 10.504 12.171 -4.569 1.00 74.94 292 ASP A CA 1
ATOM 2335 C C . ASP A 1 292 ? 10.184 10.694 -4.835 1.00 74.94 292 ASP A C 1
ATOM 2337 O O . ASP A 1 292 ? 9.771 9.977 -3.925 1.00 74.94 292 ASP A O 1
ATOM 2341 N N . LEU A 1 293 ? 10.409 10.216 -6.065 1.00 76.75 293 LEU A N 1
ATOM 2342 C CA . LEU A 1 293 ? 10.260 8.795 -6.394 1.00 76.75 293 LEU A CA 1
ATOM 2343 C C . LEU A 1 293 ? 11.309 7.940 -5.675 1.00 76.75 293 LEU A C 1
ATOM 2345 O O . LEU A 1 293 ? 10.982 6.877 -5.150 1.00 76.75 293 LEU A O 1
ATOM 2349 N N . LEU A 1 294 ? 12.562 8.402 -5.633 1.00 75.81 294 LEU A N 1
ATOM 2350 C CA . LEU A 1 294 ? 13.655 7.731 -4.928 1.00 75.81 294 LEU A CA 1
ATOM 2351 C C . LEU A 1 294 ? 13.382 7.660 -3.421 1.00 75.81 294 LEU A C 1
ATOM 2353 O O . LEU A 1 294 ? 13.533 6.589 -2.833 1.00 75.81 294 LEU A O 1
ATOM 2357 N N . GLU A 1 295 ? 12.908 8.749 -2.818 1.00 73.19 295 GLU A N 1
ATOM 2358 C CA . GLU A 1 295 ? 12.486 8.782 -1.417 1.00 73.19 295 GLU A CA 1
ATOM 2359 C C . GLU A 1 295 ? 11.309 7.828 -1.176 1.00 73.19 295 GLU A C 1
ATOM 2361 O O . GLU A 1 295 ? 11.340 7.029 -0.237 1.00 73.19 295 GLU A O 1
ATOM 2366 N N . GLY A 1 296 ? 10.306 7.845 -2.060 1.00 66.69 296 GLY A N 1
ATOM 2367 C CA . GLY A 1 296 ? 9.114 7.001 -1.974 1.00 66.69 296 GLY A CA 1
ATOM 2368 C C . GLY A 1 296 ? 9.405 5.499 -2.019 1.00 66.69 296 GLY A C 1
ATOM 2369 O O . GLY A 1 296 ? 8.690 4.720 -1.383 1.00 66.69 296 GLY A O 1
ATOM 2370 N N . ILE A 1 297 ? 10.477 5.090 -2.705 1.00 67.56 297 ILE A N 1
ATOM 2371 C CA . ILE A 1 297 ? 10.959 3.699 -2.725 1.00 67.56 297 ILE A CA 1
ATOM 2372 C C . ILE A 1 297 ? 12.035 3.408 -1.656 1.00 67.56 297 ILE A C 1
ATOM 2374 O O . ILE A 1 297 ? 12.580 2.305 -1.617 1.00 67.56 297 ILE A O 1
ATOM 2378 N N . GLY A 1 298 ? 12.330 4.367 -0.769 1.00 65.94 298 GLY A N 1
ATOM 2379 C CA . GLY A 1 298 ? 13.189 4.185 0.406 1.00 65.94 298 GLY A CA 1
ATOM 2380 C C . GLY A 1 298 ? 14.650 4.627 0.260 1.00 65.94 298 GLY A C 1
ATOM 2381 O O . GLY A 1 298 ? 15.462 4.292 1.127 1.00 65.94 298 GLY A O 1
ATOM 2382 N N . PHE A 1 299 ? 15.010 5.377 -0.784 1.00 65.94 299 PHE A N 1
ATOM 2383 C CA . PHE A 1 299 ? 16.338 5.981 -0.938 1.00 65.94 299 PHE A CA 1
ATOM 2384 C C . PHE A 1 299 ? 16.324 7.458 -0.538 1.00 65.94 299 PHE A C 1
ATOM 2386 O O . PHE A 1 299 ? 15.778 8.302 -1.238 1.00 65.94 299 PHE A O 1
ATOM 2393 N N . SER A 1 300 ? 17.001 7.789 0.561 1.00 59.59 300 SER A N 1
ATOM 2394 C CA . SER A 1 300 ? 17.356 9.174 0.886 1.00 59.59 300 SER A CA 1
ATOM 2395 C C . SER A 1 300 ? 18.743 9.483 0.315 1.00 59.59 300 SER A C 1
ATOM 2397 O O . SER A 1 300 ? 19.717 8.837 0.723 1.00 59.59 300 SER A O 1
ATOM 2399 N N . LEU A 1 301 ? 18.836 10.427 -0.623 1.00 56.78 301 LEU A N 1
ATOM 2400 C CA . LEU A 1 301 ? 20.107 10.894 -1.195 1.00 56.78 301 LEU A CA 1
ATOM 2401 C C . LEU A 1 301 ? 20.773 11.994 -0.369 1.00 56.78 301 LEU A C 1
ATOM 2403 O O . LEU A 1 301 ? 20.066 12.745 0.329 1.00 56.78 301 LEU A O 1
#

Sequence (301 aa):
MLFDSNAPMSLKRARHLLAVDEKSDIDFIKQSYRRAAKLYHPDAPSGLSDPDMFNNIVTAYNFILKEKKSGGALSSFRSGLARNRSKKQTKRSWRANGARESRFSFFSFFKSGRAVARENNGYKKRYKNDFIEKDIRSPLSFDELVIRFDKAPSVWVRIEAAHIVYNKYRDKFEAFALSRLHSTTEKARVELIRILGMLDSPKALNEIAPFLTSGDKYLCCAAFMALDSAGSLGHSILDKRLAPPSTFMYLLQSVFTGTDIEKKALRARLISIKKLRRLNAVTRKTGVPLPDLLEGIGFSL

Secondary structure (DSSP, 8-state):
----TTS---HHHHHHHTT--TT--HHHHHHHHHHHHHHS-TT-TTS---HHHHHHHHHHHHHHHHHHHHSSTTTTTTSSS-SS---------------------GGGS------SS-TTTHHHHHHHHHHHHHHTT----HHHHHHHHHH-S-HHHHHHHHHHHHHH-HHHHHHHHHTTTTTS-HHHHHHHHHHHHTT--HHHHHHHGGGGG-SSHHHHHHHHHHHHHTTHHHHHHHHHHH--S-HHHHHHHHHHH--HHHHHHHHTT-S-HHHHHHHHHHHHHH---HHHHHHHTT---

pLDDT: mean 70.87, std 21.97, range [22.98, 96.88]

Organism: NCBI:txid652676

Radius of gyration: 23.74 Å; chains: 1; bounding box: 56×47×69 Å

Foldseek 3Di:
DDDDLPDPDDLVNLCVLLVHDPPDDLVSSVVSLVVQCQQQPCPRPPVNPDVSSNVSSVVSSVVNVVCVVVVPPPVCVVPPVPPPDDDDDDDDDDDDDDDDDDDPDPCVVQPPPDDPDDPQVPVVVVVCPPLLVPLQPDPDDLVRLLCQLPPPPDLVSNLSSLSSCCNHVVVCSQVSLLVCLPVHDPSSNLSSLQSLLSVLDLVSLVSLLVQCLDLDLSSNLSNLCSLVNSPPSSLVSLCVSLPDPDPPVVVVCCVPPNDVVSVVCVVVVVDDPSSVVSLVSSCVNNVPDSCSSCVSNNDDD

InterPro domains:
  IPR001623 DnaJ domain [PF00226] (17-69)
  IPR001623 DnaJ domain [PS50076] (13-69)
  IPR001623 DnaJ domain [SM00271] (12-69)
  IPR001623 DnaJ domain [cd06257] (17-66)
  IPR036869 Chaperone J-domain superfamily [G3DSA:1.10.287.110] (10-105)
  IPR036869 Chaperone J-domain superfamily [SSF46565] (8-67)